Protein AF-A0A955TD24-F1 (afdb_monomer)

pLDDT: mean 85.76, std 15.07, range [34.88, 98.0]

Radius of gyration: 24.04 Å; Cα contacts (8 Å, |Δi|>4): 327; chains: 1; bounding box: 55×46×67 Å

Structure (mmCIF, N/CA/C/O backbone):
data_AF-A0A955TD24-F1
#
_entry.id   AF-A0A955TD24-F1
#
loop_
_atom_site.group_PDB
_atom_site.id
_atom_site.type_symbol
_atom_site.label_atom_id
_atom_site.label_alt_id
_atom_site.label_comp_id
_atom_site.label_asym_id
_atom_site.label_entity_id
_atom_site.label_seq_id
_atom_site.pdbx_PDB_ins_code
_atom_site.Cartn_x
_atom_site.Cartn_y
_atom_site.Cartn_z
_atom_site.occupancy
_atom_site.B_iso_or_equiv
_atom_site.auth_seq_id
_atom_site.auth_comp_id
_atom_site.auth_asym_id
_atom_site.auth_atom_id
_atom_site.pdbx_PDB_model_num
ATOM 1 N N . GLU A 1 1 ? 22.580 2.555 -23.477 1.00 92.81 1 GLU A N 1
ATOM 2 C CA . GLU A 1 1 ? 23.503 2.958 -24.553 1.00 92.81 1 GLU A CA 1
ATOM 3 C C . GLU A 1 1 ? 24.692 2.015 -24.548 1.00 92.81 1 GLU A C 1
ATOM 5 O O . GLU A 1 1 ? 25.100 1.588 -23.470 1.00 92.81 1 GLU A O 1
ATOM 10 N N . ASP A 1 2 ? 25.196 1.664 -25.726 1.00 95.00 2 ASP A N 1
ATOM 11 C CA . ASP A 1 2 ? 26.408 0.871 -25.921 1.00 95.00 2 ASP A CA 1
ATOM 12 C C . ASP A 1 2 ? 27.300 1.475 -27.019 1.00 95.00 2 ASP A C 1
ATOM 14 O O . ASP A 1 2 ? 26.841 2.286 -27.820 1.00 95.00 2 ASP A O 1
ATOM 18 N N . GLN A 1 3 ? 28.565 1.046 -27.058 1.00 94.88 3 GLN A N 1
ATOM 19 C CA . GLN A 1 3 ? 29.555 1.386 -28.096 1.00 94.88 3 GLN A CA 1
ATOM 20 C C . GLN A 1 3 ? 29.825 0.198 -29.039 1.00 94.88 3 GLN A C 1
ATOM 22 O O . GLN A 1 3 ? 30.943 -0.012 -29.509 1.00 94.88 3 GLN A O 1
ATOM 27 N N . GLY A 1 4 ? 28.829 -0.668 -29.231 1.00 90.94 4 GLY A N 1
ATOM 28 C CA . GLY A 1 4 ? 28.946 -1.862 -30.058 1.00 90.94 4 GLY A CA 1
ATOM 29 C C . GLY A 1 4 ? 28.918 -1.561 -31.558 1.00 90.94 4 GLY A C 1
ATOM 30 O O . GLY A 1 4 ? 28.963 -0.422 -32.014 1.00 90.94 4 GLY A O 1
ATOM 31 N N . ASN A 1 5 ? 28.770 -2.613 -32.362 1.00 92.94 5 ASN A N 1
ATOM 32 C CA . ASN A 1 5 ? 28.800 -2.505 -33.827 1.00 92.94 5 ASN A CA 1
ATOM 33 C C . ASN A 1 5 ? 27.605 -1.750 -34.439 1.00 92.94 5 ASN A C 1
ATOM 35 O O . ASN A 1 5 ? 27.612 -1.496 -35.643 1.00 92.94 5 ASN A O 1
ATOM 39 N N . GLY A 1 6 ? 26.593 -1.395 -33.645 1.00 92.94 6 GLY A N 1
ATOM 40 C CA . GLY A 1 6 ? 25.347 -0.809 -34.130 1.00 92.94 6 GLY A CA 1
ATOM 41 C C . GLY A 1 6 ? 24.467 -1.795 -34.909 1.00 92.94 6 GLY A C 1
ATOM 42 O O . GLY A 1 6 ? 24.811 -2.959 -35.116 1.00 92.94 6 GLY A O 1
ATOM 43 N N . ILE A 1 7 ? 23.304 -1.309 -35.330 1.00 93.81 7 ILE A N 1
ATOM 44 C CA . ILE A 1 7 ? 22.272 -2.026 -36.081 1.00 93.81 7 ILE A CA 1
ATOM 45 C C . ILE A 1 7 ? 22.111 -1.328 -37.431 1.00 93.81 7 ILE A C 1
ATOM 47 O O . ILE A 1 7 ? 22.092 -0.098 -37.516 1.00 93.81 7 ILE A O 1
ATOM 51 N N . GLU A 1 8 ? 21.997 -2.102 -38.507 1.00 94.94 8 GLU A N 1
ATOM 52 C CA . GLU A 1 8 ? 21.789 -1.539 -39.839 1.00 94.94 8 GLU A CA 1
ATOM 53 C C . GLU A 1 8 ? 20.387 -0.934 -39.973 1.00 94.94 8 GLU A C 1
ATOM 55 O O . GLU A 1 8 ? 19.398 -1.515 -39.524 1.00 94.94 8 GLU A O 1
ATOM 60 N N . ALA A 1 9 ? 20.272 0.190 -40.686 1.00 92.62 9 ALA A N 1
ATOM 61 C CA . ALA A 1 9 ? 19.005 0.911 -40.839 1.00 92.62 9 ALA A CA 1
ATOM 62 C C . ALA A 1 9 ? 17.860 0.041 -41.392 1.00 92.62 9 ALA A C 1
ATOM 64 O O . ALA A 1 9 ? 16.714 0.192 -40.981 1.00 92.62 9 ALA A O 1
ATOM 65 N N . ARG A 1 10 ? 18.174 -0.917 -42.275 1.00 92.88 10 ARG A N 1
ATOM 66 C CA . ARG A 1 10 ? 17.196 -1.861 -42.844 1.00 92.88 10 ARG A CA 1
ATOM 67 C C . ARG A 1 10 ? 16.612 -2.848 -41.827 1.00 92.88 10 ARG A C 1
ATOM 69 O O . ARG A 1 10 ? 15.575 -3.437 -42.093 1.00 92.88 10 ARG A O 1
ATOM 76 N N . GLN A 1 11 ? 17.297 -3.067 -40.706 1.00 92.38 11 GLN A N 1
ATOM 77 C CA . GLN A 1 11 ? 16.901 -4.031 -39.678 1.00 92.38 11 GLN A CA 1
ATOM 78 C C . GLN A 1 11 ? 16.028 -3.385 -38.603 1.00 92.38 11 GLN A C 1
ATOM 80 O O . GLN A 1 11 ? 15.195 -4.075 -38.025 1.00 92.38 11 GLN A O 1
ATOM 85 N N . LEU A 1 12 ? 16.201 -2.077 -38.361 1.00 91.69 12 LEU A N 1
ATOM 86 C CA . LEU A 1 12 ? 15.506 -1.317 -37.316 1.00 91.69 12 LEU A CA 1
ATOM 87 C C . LEU A 1 12 ? 13.979 -1.502 -37.294 1.00 91.69 12 LEU A C 1
ATOM 89 O O . LEU A 1 12 ? 13.456 -1.644 -36.192 1.00 91.69 12 LEU A O 1
ATOM 93 N N . PRO A 1 13 ? 13.257 -1.558 -38.434 1.00 92.12 13 PRO A N 1
ATOM 94 C CA . PRO A 1 13 ? 11.805 -1.741 -38.407 1.00 92.12 13 PRO A CA 1
ATOM 95 C C . PRO A 1 13 ? 11.350 -3.065 -37.782 1.00 92.12 13 PRO A C 1
ATOM 97 O O . PRO A 1 13 ? 10.257 -3.118 -37.235 1.00 92.12 13 PRO A O 1
ATOM 100 N N . ASN A 1 14 ? 12.192 -4.102 -37.825 1.00 92.44 14 ASN A N 1
ATOM 101 C CA . ASN A 1 14 ? 11.802 -5.472 -37.482 1.00 92.44 14 ASN A CA 1
ATOM 102 C C . ASN A 1 14 ? 12.395 -5.949 -36.146 1.00 92.44 14 ASN A C 1
ATOM 104 O O . ASN A 1 14 ? 12.100 -7.051 -35.697 1.00 92.44 14 ASN A O 1
ATOM 108 N N . ILE A 1 15 ? 13.267 -5.169 -35.491 1.00 93.94 15 ILE A N 1
ATOM 109 C CA . ILE A 1 15 ? 14.000 -5.647 -34.299 1.00 93.94 15 ILE A CA 1
ATOM 110 C C . ILE A 1 15 ? 13.100 -5.960 -33.097 1.00 93.94 15 ILE A C 1
ATOM 112 O O . ILE A 1 15 ? 13.544 -6.631 -32.167 1.00 93.94 15 ILE A O 1
ATOM 116 N N . PHE A 1 16 ? 11.871 -5.447 -33.099 1.00 92.38 16 PHE A N 1
ATOM 117 C CA . PHE A 1 16 ? 10.870 -5.701 -32.067 1.00 92.38 16 PHE A CA 1
ATOM 118 C C . PHE A 1 16 ? 9.889 -6.817 -32.449 1.00 92.38 16 PHE A C 1
ATOM 120 O O . PHE A 1 16 ? 9.054 -7.185 -31.623 1.00 92.38 16 PHE A O 1
ATOM 127 N N . ASP A 1 17 ? 9.997 -7.378 -33.656 1.00 91.38 17 ASP A N 1
ATOM 128 C CA . ASP A 1 17 ? 9.132 -8.465 -34.093 1.00 91.38 17 ASP A CA 1
ATOM 129 C C . ASP A 1 17 ? 9.494 -9.763 -33.355 1.00 91.38 17 ASP A C 1
ATOM 131 O O . ASP A 1 17 ? 10.677 -10.109 -33.235 1.00 91.38 17 ASP A O 1
ATOM 135 N N . PRO A 1 18 ? 8.501 -10.525 -32.865 1.00 88.50 18 PRO A N 1
ATOM 136 C CA . PRO A 1 18 ? 8.752 -11.824 -32.261 1.00 88.50 18 PRO A CA 1
ATOM 137 C C . PRO A 1 18 ? 9.540 -12.740 -33.201 1.00 88.50 18 PRO A C 1
ATOM 139 O O . PRO A 1 18 ? 9.224 -12.853 -34.385 1.00 88.50 18 PRO A O 1
ATOM 142 N N . TYR A 1 19 ? 10.538 -13.432 -32.650 1.00 89.75 19 TYR A N 1
ATOM 143 C CA . TYR A 1 19 ? 11.417 -14.374 -33.359 1.00 89.75 19 TYR A CA 1
ATOM 144 C C . TYR A 1 19 ? 12.385 -13.743 -34.370 1.00 89.75 19 TYR A C 1
ATOM 146 O O . TYR A 1 19 ? 13.192 -14.462 -34.965 1.00 89.75 19 TYR A O 1
ATOM 154 N N . TYR A 1 20 ? 12.384 -12.418 -34.538 1.00 89.31 20 TYR A N 1
ATOM 155 C CA . TYR A 1 20 ? 13.377 -11.752 -35.370 1.00 89.31 20 TYR A CA 1
ATOM 156 C C . TYR A 1 20 ? 14.758 -11.793 -34.702 1.00 89.31 20 TYR A C 1
ATOM 158 O O . TYR A 1 20 ? 14.950 -11.374 -33.559 1.00 89.31 20 TYR A O 1
ATOM 166 N N . THR A 1 21 ? 15.758 -12.309 -35.419 1.00 88.81 21 THR A N 1
ATOM 167 C CA . THR A 1 21 ? 17.139 -12.383 -34.932 1.00 88.81 21 THR A CA 1
ATOM 168 C C . THR A 1 21 ? 18.142 -12.343 -36.078 1.00 88.81 21 THR A C 1
ATOM 170 O O . THR A 1 21 ? 17.924 -12.900 -37.150 1.00 88.81 21 THR A O 1
ATOM 173 N N . THR A 1 22 ? 19.286 -11.711 -35.828 1.00 87.81 22 THR A N 1
ATOM 174 C CA . THR A 1 22 ? 20.471 -11.725 -36.701 1.00 87.81 22 THR A CA 1
ATOM 175 C C . THR A 1 22 ? 21.577 -12.628 -36.148 1.00 87.81 22 THR A C 1
ATOM 177 O O . THR A 1 22 ? 22.622 -12.793 -36.776 1.00 87.81 22 THR A O 1
ATOM 180 N N . LYS A 1 23 ? 21.357 -13.217 -34.963 1.00 84.81 23 LYS A N 1
ATOM 181 C CA . LYS A 1 23 ? 22.306 -14.084 -34.258 1.00 84.81 23 LYS A CA 1
ATOM 182 C C . LYS A 1 23 ? 21.879 -15.553 -34.381 1.00 84.81 23 LYS A C 1
ATOM 184 O O . LYS A 1 23 ? 20.761 -15.881 -33.968 1.00 84.81 23 LYS A O 1
ATOM 189 N N . PRO A 1 24 ? 22.753 -16.444 -34.882 1.00 84.12 24 PRO A N 1
ATOM 190 C CA . PRO A 1 24 ? 22.487 -17.879 -34.921 1.00 84.12 24 PRO A CA 1
ATOM 191 C C . PRO A 1 24 ? 22.229 -18.437 -33.514 1.00 84.12 24 PRO A C 1
ATOM 193 O O . PRO A 1 24 ? 22.987 -18.154 -32.590 1.00 84.12 24 PRO A O 1
ATOM 196 N N . GLY A 1 25 ? 21.163 -19.225 -33.348 1.00 83.25 25 GLY A N 1
ATOM 197 C CA . GLY A 1 25 ? 20.829 -19.887 -32.078 1.00 83.25 25 GLY A CA 1
ATOM 198 C C . GLY A 1 25 ? 20.140 -19.011 -31.022 1.00 83.25 25 GLY A C 1
ATOM 199 O O . GLY A 1 25 ? 19.819 -19.509 -29.947 1.00 83.25 25 GLY A O 1
ATOM 200 N N . ALA A 1 26 ? 19.881 -17.730 -31.303 1.00 85.25 26 ALA A N 1
ATOM 201 C CA . ALA A 1 26 ? 19.090 -16.874 -30.421 1.00 85.25 26 ALA A CA 1
ATOM 202 C C . ALA A 1 26 ? 17.588 -16.994 -30.731 1.00 85.25 26 ALA A C 1
ATOM 204 O O . ALA A 1 26 ? 17.199 -17.087 -31.890 1.00 85.25 26 ALA A O 1
ATOM 205 N N . SER A 1 27 ? 16.738 -16.936 -29.701 1.00 85.00 27 SER A N 1
ATOM 206 C CA . SER A 1 27 ? 15.280 -17.077 -29.851 1.00 85.00 27 SER A CA 1
ATOM 207 C C . SER A 1 27 ? 14.589 -15.883 -30.517 1.00 85.00 27 SER A C 1
ATOM 209 O O . SER A 1 27 ? 13.448 -16.012 -30.943 1.00 85.00 27 SER A O 1
ATOM 211 N N . GLY A 1 28 ? 15.237 -14.713 -30.566 1.00 86.19 28 GLY A N 1
ATOM 212 C CA . GLY A 1 28 ? 14.642 -13.486 -31.113 1.00 86.19 28 GLY A CA 1
ATOM 213 C C . GLY A 1 28 ? 13.480 -12.916 -30.287 1.00 86.19 28 GLY A C 1
ATOM 214 O O . GLY A 1 28 ? 12.732 -12.083 -30.777 1.00 86.19 28 GLY A O 1
ATOM 215 N N . LEU A 1 29 ? 13.293 -13.359 -29.038 1.00 90.62 29 LEU A N 1
ATOM 216 C CA . LEU A 1 29 ? 12.152 -12.935 -28.211 1.00 90.62 29 LEU A CA 1
ATOM 217 C C . LEU A 1 29 ? 12.453 -11.756 -27.278 1.00 90.62 29 LEU A C 1
ATOM 219 O O . LEU A 1 29 ? 11.530 -11.084 -26.842 1.00 90.62 29 LEU A O 1
ATOM 223 N N . GLY A 1 30 ? 13.722 -11.476 -26.969 1.00 88.75 30 GLY A N 1
ATOM 224 C CA . GLY A 1 30 ? 14.078 -10.506 -25.923 1.00 88.75 30 GLY A CA 1
ATOM 225 C C . GLY A 1 30 ? 13.524 -9.095 -26.157 1.00 88.75 30 GLY A C 1
ATOM 226 O O . GLY A 1 30 ? 12.876 -8.533 -25.275 1.00 88.75 30 GLY A O 1
ATOM 227 N N . LEU A 1 31 ? 13.733 -8.536 -27.353 1.00 92.06 31 LEU A N 1
ATOM 228 C CA . LEU A 1 31 ? 13.241 -7.196 -27.695 1.00 92.06 31 LEU A CA 1
ATOM 229 C C . LEU A 1 31 ? 11.719 -7.160 -27.872 1.00 92.06 31 LEU A C 1
ATOM 231 O O . LEU A 1 31 ? 11.094 -6.191 -27.452 1.00 92.06 31 LEU A O 1
ATOM 235 N N . ALA A 1 32 ? 11.118 -8.224 -28.407 1.00 86.50 32 ALA A N 1
ATOM 236 C CA . ALA A 1 32 ? 9.665 -8.350 -28.508 1.00 86.50 32 ALA A CA 1
ATOM 237 C C . ALA A 1 32 ? 8.992 -8.374 -27.122 1.00 86.50 32 ALA A C 1
ATOM 239 O O . ALA A 1 32 ? 7.983 -7.699 -26.901 1.00 86.50 32 ALA A O 1
ATOM 240 N N . THR A 1 33 ? 9.582 -9.087 -26.157 1.00 89.31 33 THR A N 1
ATOM 241 C CA . THR A 1 33 ? 9.127 -9.104 -24.761 1.00 89.31 33 THR A CA 1
ATOM 242 C C . THR A 1 33 ? 9.282 -7.730 -24.116 1.00 89.31 33 THR A C 1
ATOM 244 O O . THR A 1 33 ? 8.333 -7.237 -23.513 1.00 89.31 33 THR A O 1
ATOM 247 N N . ALA A 1 34 ? 10.436 -7.074 -24.283 1.00 91.31 34 ALA A N 1
ATOM 248 C CA . ALA A 1 34 ? 10.659 -5.727 -23.756 1.00 91.31 34 ALA A CA 1
ATOM 249 C C . ALA A 1 34 ? 9.647 -4.717 -24.323 1.00 91.31 34 ALA A C 1
ATOM 251 O O . ALA A 1 34 ? 9.031 -3.972 -23.564 1.00 91.31 34 ALA A O 1
ATOM 252 N N . HIS A 1 35 ? 9.41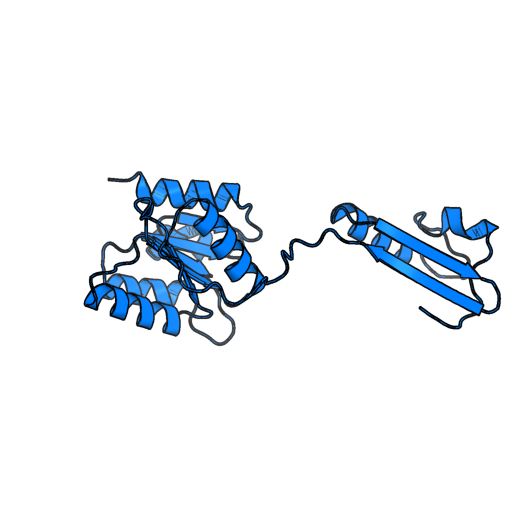9 -4.739 -25.640 1.00 89.88 35 HIS A N 1
ATOM 253 C CA . HIS A 1 35 ? 8.413 -3.906 -26.296 1.00 89.88 35 HIS A CA 1
ATOM 254 C C . HIS A 1 35 ? 7.008 -4.178 -25.739 1.00 89.88 35 HIS A C 1
ATOM 256 O O . HIS A 1 35 ? 6.294 -3.240 -25.397 1.00 89.88 35 HIS A O 1
ATOM 262 N N . SER A 1 36 ? 6.634 -5.451 -25.573 1.00 84.62 36 SER A N 1
ATOM 263 C CA . SER A 1 36 ? 5.323 -5.842 -25.037 1.00 84.62 36 SER A CA 1
ATOM 264 C C . SER A 1 36 ? 5.105 -5.355 -23.603 1.00 84.62 36 SER A C 1
ATOM 266 O O . SER A 1 36 ? 4.056 -4.787 -23.315 1.00 84.62 36 SER A O 1
ATOM 268 N N . ILE A 1 37 ? 6.100 -5.514 -22.723 1.00 91.50 37 ILE A N 1
ATOM 269 C CA . ILE A 1 37 ? 6.044 -5.028 -21.335 1.00 91.50 37 ILE A CA 1
ATOM 270 C C . ILE A 1 37 ? 5.865 -3.507 -21.317 1.00 91.50 37 ILE A C 1
ATOM 272 O O . ILE A 1 37 ? 4.986 -2.985 -20.637 1.00 91.50 37 ILE A O 1
ATOM 276 N N . ILE A 1 38 ? 6.663 -2.780 -22.100 1.00 92.19 38 ILE A N 1
ATOM 277 C CA . ILE A 1 38 ? 6.615 -1.313 -22.130 1.00 92.19 38 ILE A CA 1
ATOM 278 C C . ILE A 1 38 ? 5.252 -0.823 -22.638 1.00 92.19 38 ILE A C 1
ATOM 280 O O . ILE A 1 38 ? 4.673 0.080 -22.039 1.00 92.19 38 ILE A O 1
ATOM 284 N N . GLN A 1 39 ? 4.694 -1.459 -23.671 1.00 84.25 39 GLN A N 1
ATOM 285 C CA . GLN A 1 39 ? 3.349 -1.153 -24.175 1.00 84.25 39 GLN A CA 1
ATOM 286 C C . GLN A 1 39 ? 2.249 -1.457 -23.145 1.00 84.25 39 GLN A C 1
ATOM 288 O O . GLN A 1 39 ? 1.323 -0.663 -22.989 1.00 84.25 39 GLN A O 1
ATOM 293 N N . GLN A 1 40 ? 2.359 -2.562 -22.397 1.00 85.75 40 GLN A N 1
ATOM 294 C CA . GLN A 1 40 ? 1.432 -2.895 -21.302 1.00 85.75 40 GLN A CA 1
ATOM 295 C C . GLN A 1 40 ? 1.439 -1.843 -20.184 1.00 85.75 40 GLN A C 1
ATOM 297 O O . GLN A 1 40 ? 0.419 -1.638 -19.533 1.00 85.75 40 GLN A O 1
ATOM 302 N N . HIS A 1 41 ? 2.556 -1.137 -20.004 1.00 85.38 41 HIS A N 1
ATOM 303 C CA . HIS A 1 41 ? 2.685 0.001 -19.092 1.00 85.38 41 HIS A CA 1
ATOM 304 C C . HIS A 1 41 ? 2.335 1.357 -19.733 1.00 85.38 41 HIS A C 1
ATOM 306 O O . HIS A 1 41 ? 2.671 2.398 -19.171 1.00 85.38 41 HIS A O 1
ATOM 312 N N . HIS A 1 42 ? 1.679 1.373 -20.901 1.00 85.44 42 HIS A N 1
ATOM 313 C CA . HIS A 1 42 ? 1.384 2.589 -21.676 1.00 85.44 42 HIS A CA 1
ATOM 314 C C . HIS A 1 42 ? 2.630 3.434 -21.994 1.00 85.44 42 HIS A C 1
ATOM 316 O O . HIS A 1 42 ? 2.550 4.648 -22.188 1.00 85.44 42 HIS A O 1
ATOM 322 N N . GLY A 1 43 ? 3.793 2.789 -22.012 1.00 88.69 43 GLY A N 1
ATOM 323 C CA . GLY A 1 43 ? 5.066 3.386 -22.353 1.00 88.69 43 GLY A CA 1
ATOM 324 C C . GLY A 1 43 ? 5.377 3.300 -23.841 1.00 88.69 43 GLY A C 1
ATOM 325 O O . GLY A 1 43 ? 4.649 2.721 -24.646 1.00 88.69 43 GLY A O 1
ATOM 326 N N . HIS A 1 44 ? 6.517 3.870 -24.201 1.00 93.44 44 HIS A N 1
ATOM 327 C CA . HIS A 1 44 ? 7.066 3.864 -25.542 1.00 93.44 44 HIS A CA 1
ATOM 328 C C . HIS A 1 44 ? 8.549 3.501 -25.489 1.00 93.44 44 HIS A C 1
ATOM 330 O O . HIS A 1 44 ? 9.282 3.990 -24.634 1.00 93.44 44 HIS A O 1
ATOM 336 N N . ILE A 1 45 ? 9.003 2.667 -26.419 1.00 93.31 45 ILE A N 1
ATOM 337 C CA . ILE A 1 45 ? 10.422 2.373 -26.617 1.00 93.31 45 ILE A CA 1
ATOM 338 C C . ILE A 1 45 ? 10.827 2.802 -28.021 1.00 93.31 45 ILE A C 1
ATOM 340 O O . ILE A 1 45 ? 10.166 2.457 -28.999 1.00 93.31 45 ILE A O 1
ATOM 344 N N . SER A 1 46 ? 11.924 3.544 -28.114 1.00 92.88 46 SER A N 1
ATOM 345 C CA . SER A 1 46 ? 12.548 3.935 -29.371 1.00 92.88 46 SER A CA 1
ATOM 346 C C . SER A 1 46 ? 14.004 3.487 -29.408 1.00 92.88 46 SER A C 1
ATOM 348 O O . SER A 1 46 ? 14.617 3.182 -28.383 1.00 92.88 46 SER A O 1
ATOM 350 N N . VAL A 1 47 ? 14.555 3.404 -30.615 1.00 95.56 47 VAL A N 1
ATOM 351 C CA . VAL A 1 47 ? 15.931 2.976 -30.854 1.00 95.56 47 VAL A CA 1
ATOM 352 C C . VAL A 1 47 ? 16.613 3.952 -31.804 1.00 95.56 47 VAL A C 1
ATOM 354 O O . VAL A 1 47 ? 16.071 4.309 -32.849 1.00 95.56 47 VAL A O 1
ATOM 357 N N . THR A 1 48 ? 17.831 4.341 -31.452 1.00 95.00 48 THR A N 1
ATOM 358 C CA . THR A 1 48 ? 18.753 5.073 -32.317 1.00 95.00 48 THR A CA 1
ATOM 359 C C . THR A 1 48 ? 20.025 4.252 -32.419 1.00 95.00 48 THR A C 1
ATOM 361 O O . THR A 1 48 ? 20.637 3.917 -31.407 1.00 95.00 48 THR A O 1
ATOM 364 N N . SER A 1 49 ? 20.432 3.901 -33.635 1.00 94.38 49 SER A N 1
ATOM 365 C CA . SER A 1 49 ? 21.629 3.095 -33.853 1.00 94.38 49 SER A CA 1
ATOM 366 C C . SER A 1 49 ? 22.374 3.546 -35.097 1.00 94.38 49 SER A C 1
ATOM 368 O O . SER A 1 49 ? 21.761 3.952 -36.088 1.00 94.38 49 SER A O 1
ATOM 370 N N . LYS A 1 50 ? 23.704 3.463 -35.051 1.00 94.56 50 LYS A N 1
ATOM 371 C CA . LYS A 1 50 ? 24.572 3.714 -36.200 1.00 94.56 50 LYS A CA 1
ATOM 372 C C . LYS A 1 50 ? 25.677 2.666 -36.245 1.00 94.56 50 LYS A C 1
ATOM 374 O O . LYS A 1 50 ? 26.368 2.434 -35.253 1.00 94.56 50 LYS A O 1
ATOM 379 N N . VAL A 1 51 ? 25.846 2.058 -37.420 1.00 95.31 51 VAL A N 1
ATOM 380 C CA . VAL A 1 51 ? 26.870 1.035 -37.663 1.00 95.31 51 VAL A CA 1
ATOM 381 C C . VAL A 1 51 ? 28.259 1.588 -37.331 1.00 95.31 51 VAL A C 1
ATOM 383 O O . VAL A 1 51 ? 28.619 2.678 -37.778 1.00 95.31 51 VAL A O 1
ATOM 386 N N . GLY A 1 52 ? 29.017 0.837 -36.531 1.00 93.38 52 GLY A N 1
ATOM 387 C CA . GLY A 1 52 ? 30.362 1.189 -36.067 1.00 93.38 52 GLY A CA 1
ATOM 388 C C . GLY A 1 52 ? 30.424 2.263 -34.976 1.00 93.38 52 GLY A C 1
ATOM 389 O O . GLY A 1 52 ? 31.522 2.695 -34.640 1.00 93.38 52 GLY A O 1
ATOM 390 N N . VAL A 1 53 ? 29.281 2.714 -34.445 1.00 94.44 53 VAL A N 1
ATOM 391 C CA . VAL A 1 53 ? 29.219 3.714 -33.363 1.00 94.44 53 VAL A CA 1
ATOM 392 C C . VAL A 1 53 ? 28.584 3.134 -32.103 1.00 94.44 53 VAL A C 1
ATOM 394 O O . VAL A 1 53 ? 29.126 3.325 -31.020 1.00 94.44 53 VAL A O 1
ATOM 397 N N . GLY A 1 54 ? 27.451 2.440 -32.237 1.00 94.56 54 GLY A N 1
ATOM 398 C CA . GLY A 1 54 ? 26.734 1.872 -31.097 1.00 94.56 54 GLY A CA 1
ATOM 399 C C . GLY A 1 54 ? 25.219 1.984 -31.217 1.00 94.56 54 GLY A C 1
ATOM 400 O O . GLY A 1 54 ? 24.686 2.401 -32.254 1.00 94.56 54 GLY A O 1
ATOM 401 N N . THR A 1 55 ? 24.522 1.584 -30.154 1.00 95.88 55 THR A N 1
ATOM 402 C CA . THR A 1 55 ? 23.054 1.611 -30.075 1.00 95.88 55 THR A CA 1
ATOM 403 C C . THR A 1 55 ? 22.557 2.221 -28.767 1.00 95.88 55 THR A C 1
ATOM 405 O O . THR A 1 55 ? 23.036 1.911 -27.675 1.00 95.88 55 THR A O 1
ATOM 408 N N . THR A 1 56 ? 21.511 3.035 -28.872 1.00 97.00 56 THR A N 1
ATOM 409 C CA . THR A 1 56 ? 20.769 3.583 -27.738 1.00 97.00 56 THR A CA 1
ATOM 410 C C . THR A 1 56 ? 19.302 3.211 -27.866 1.00 97.00 56 THR A C 1
ATOM 412 O O . THR A 1 56 ? 18.645 3.567 -28.840 1.00 97.00 56 THR A O 1
ATOM 415 N N . PHE A 1 57 ? 18.788 2.506 -26.860 1.00 95.94 57 PHE A N 1
ATOM 416 C CA . PHE A 1 57 ? 17.356 2.331 -26.651 1.00 95.94 57 PHE A CA 1
ATOM 417 C C . PHE A 1 57 ? 16.887 3.363 -25.631 1.00 95.94 57 PHE A C 1
ATOM 419 O O . PHE A 1 57 ? 17.490 3.485 -24.562 1.00 95.94 57 PHE A O 1
ATOM 426 N N . THR A 1 58 ? 15.816 4.076 -25.955 1.00 93.81 58 THR A N 1
ATOM 427 C CA . THR A 1 58 ? 15.197 5.066 -25.077 1.00 93.81 58 THR A CA 1
ATOM 428 C C . THR A 1 58 ? 13.817 4.570 -24.692 1.00 93.81 58 THR A C 1
ATOM 430 O O . THR A 1 58 ? 13.003 4.254 -25.557 1.00 93.81 58 THR A O 1
ATOM 433 N N . VAL A 1 59 ? 13.556 4.490 -23.391 1.00 93.44 59 VAL A N 1
ATOM 434 C CA . VAL A 1 59 ? 12.285 4.014 -22.846 1.00 93.44 59 VAL A CA 1
ATOM 435 C C . VAL A 1 59 ? 11.595 5.168 -22.135 1.00 93.44 59 VAL A C 1
ATOM 437 O O . VAL A 1 59 ? 12.163 5.783 -21.237 1.00 93.44 59 VAL A O 1
ATOM 440 N N . TYR A 1 60 ? 10.362 5.444 -22.538 1.00 88.31 60 TYR A N 1
ATOM 441 C CA . TYR A 1 60 ? 9.462 6.403 -21.919 1.00 88.31 60 TYR A CA 1
ATOM 442 C C . TYR A 1 60 ? 8.343 5.630 -21.236 1.00 88.31 60 TYR A C 1
ATOM 444 O O . TYR A 1 60 ? 7.675 4.824 -21.874 1.00 88.31 60 TYR A O 1
ATOM 452 N N . ILE A 1 61 ? 8.119 5.872 -19.951 1.00 90.44 61 ILE A N 1
ATOM 453 C CA . ILE A 1 61 ? 6.994 5.298 -19.208 1.00 90.44 61 ILE A CA 1
ATOM 454 C C . ILE A 1 61 ? 6.243 6.464 -18.565 1.00 90.44 61 ILE A C 1
ATOM 456 O O . ILE A 1 61 ? 6.901 7.367 -18.035 1.00 90.44 61 ILE A O 1
ATOM 460 N N . PRO A 1 62 ? 4.898 6.490 -18.616 1.00 81.81 62 PRO A N 1
ATOM 461 C CA . PRO A 1 62 ? 4.111 7.481 -17.901 1.00 81.81 62 PRO A CA 1
ATOM 462 C C . PRO A 1 62 ? 4.488 7.488 -16.421 1.00 81.81 62 PRO A C 1
ATOM 464 O 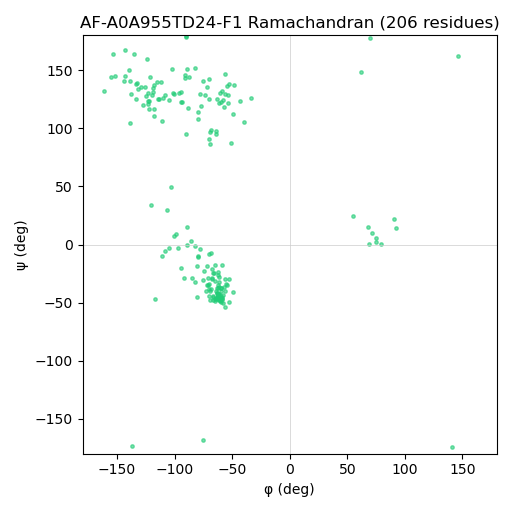O . PRO A 1 62 ? 4.407 6.475 -15.730 1.00 81.81 62 PRO A O 1
ATOM 467 N N . SER A 1 63 ? 4.930 8.646 -15.950 1.00 79.06 63 SER A N 1
ATOM 468 C CA . SER A 1 63 ? 5.306 8.864 -14.562 1.00 79.06 63 SER A CA 1
ATOM 469 C C . SER A 1 63 ? 4.113 9.443 -13.809 1.00 79.06 63 SER A C 1
ATOM 471 O O . SER A 1 63 ? 3.515 10.415 -14.265 1.00 79.06 63 SER A O 1
ATOM 473 N N . THR A 1 64 ? 3.773 8.879 -12.649 1.00 68.62 64 THR A N 1
ATOM 474 C CA . THR A 1 64 ? 2.812 9.484 -11.709 1.00 68.62 64 THR A CA 1
ATOM 475 C C . THR A 1 64 ? 3.474 10.482 -10.758 1.00 68.62 64 THR A C 1
ATOM 477 O O . THR A 1 64 ? 2.804 11.037 -9.888 1.00 68.62 64 THR A O 1
ATOM 480 N N . TYR A 1 65 ? 4.780 10.740 -10.910 1.00 48.91 65 TYR A N 1
ATOM 481 C CA . TYR A 1 65 ? 5.477 11.750 -10.127 1.00 48.91 65 TYR A CA 1
ATOM 482 C C . TYR A 1 65 ? 5.007 13.147 -10.533 1.00 48.91 65 TYR A C 1
ATOM 484 O O . TYR A 1 65 ? 5.524 13.760 -11.466 1.00 48.91 65 TYR A O 1
ATOM 492 N N . VAL A 1 66 ? 4.057 13.670 -9.764 1.00 48.16 66 VAL A N 1
ATOM 493 C CA . VAL A 1 66 ? 4.007 15.099 -9.472 1.00 48.16 66 VAL A CA 1
ATOM 494 C C . VAL A 1 66 ? 5.308 15.409 -8.731 1.00 48.16 66 VAL A C 1
ATOM 496 O O . VAL A 1 66 ? 5.625 14.768 -7.724 1.00 48.16 66 VAL A O 1
ATOM 499 N N . THR A 1 67 ? 6.113 16.322 -9.265 1.00 40.97 67 THR A N 1
ATOM 500 C CA . THR A 1 67 ? 7.277 16.864 -8.560 1.00 40.97 67 THR A CA 1
ATOM 501 C C . THR A 1 67 ? 6.864 17.273 -7.146 1.00 40.97 67 THR A C 1
ATOM 503 O O . THR A 1 67 ? 5.799 17.874 -6.994 1.00 40.97 67 THR A O 1
ATOM 506 N N . PRO A 1 68 ? 7.662 16.982 -6.104 1.00 47.41 68 PRO A N 1
ATOM 507 C CA . PRO A 1 68 ? 7.429 17.576 -4.801 1.00 47.41 68 PRO A CA 1
ATOM 508 C C . PRO A 1 68 ? 7.777 19.062 -4.924 1.00 47.41 68 PRO A C 1
ATOM 510 O O . PRO A 1 68 ? 8.914 19.472 -4.701 1.00 47.41 68 PRO A O 1
ATOM 513 N N . GLU A 1 69 ? 6.815 19.872 -5.356 1.00 42.31 69 GLU A N 1
ATOM 514 C CA . GLU A 1 69 ? 6.880 21.312 -5.172 1.00 42.31 69 GLU A CA 1
ATOM 515 C C . GLU A 1 69 ? 6.690 21.590 -3.690 1.00 42.31 69 GLU A C 1
ATOM 517 O O . GLU A 1 69 ? 5.576 21.767 -3.215 1.00 42.31 69 GLU A O 1
ATOM 522 N N . ASN A 1 70 ? 7.837 21.635 -3.015 1.00 37.62 70 ASN A N 1
ATOM 523 C CA . ASN A 1 70 ? 8.068 22.195 -1.698 1.00 37.62 70 ASN A CA 1
ATOM 524 C C . ASN A 1 70 ? 7.304 21.550 -0.542 1.00 37.62 70 ASN A C 1
ATOM 526 O O . ASN A 1 70 ? 6.180 21.073 -0.638 1.00 37.62 70 ASN A O 1
ATOM 530 N N . GLU A 1 71 ? 7.965 21.576 0.607 1.00 44.69 71 GLU A N 1
ATOM 531 C CA . GLU A 1 71 ? 7.329 21.518 1.910 1.00 44.69 71 GLU A CA 1
ATOM 532 C C . GLU A 1 71 ? 6.057 22.367 1.857 1.00 44.69 71 GLU A C 1
ATOM 534 O O . GLU A 1 71 ? 6.121 23.599 1.800 1.00 44.69 71 GLU A O 1
ATOM 539 N N . ALA A 1 72 ? 4.897 21.709 1.811 1.00 34.88 72 ALA A N 1
ATOM 540 C CA . ALA A 1 72 ? 3.639 22.392 1.985 1.00 34.88 72 ALA A CA 1
ATOM 541 C C . ALA A 1 72 ? 3.670 22.930 3.411 1.00 34.88 72 ALA A C 1
ATOM 543 O O . ALA A 1 72 ? 3.382 22.237 4.389 1.00 34.88 72 ALA A O 1
ATOM 544 N N . GLN A 1 73 ? 4.080 24.193 3.506 1.00 37.59 73 GLN A N 1
ATOM 545 C CA . GLN A 1 73 ? 3.661 25.106 4.540 1.00 37.59 73 GLN A CA 1
ATOM 546 C C . GLN A 1 73 ? 2.221 24.742 4.875 1.00 37.59 73 GLN A C 1
ATOM 548 O O . GLN A 1 73 ? 1.384 24.634 3.979 1.00 37.59 73 GLN A O 1
ATOM 553 N N . HIS A 1 74 ? 1.975 24.492 6.157 1.00 41.09 74 HIS A N 1
ATOM 554 C CA . HIS A 1 74 ? 0.649 24.369 6.735 1.00 41.09 74 HIS A CA 1
ATOM 555 C C . HIS A 1 74 ? -0.171 25.597 6.311 1.00 41.09 74 HIS A C 1
ATOM 557 O O . HIS A 1 74 ? -0.193 26.622 6.990 1.00 41.09 74 HIS A O 1
ATOM 563 N N . ILE A 1 75 ? -0.820 25.522 5.154 1.00 35.53 75 ILE A N 1
ATOM 564 C CA . ILE A 1 75 ? -1.926 26.394 4.818 1.00 35.53 75 ILE A CA 1
ATOM 565 C C . ILE A 1 75 ? -3.084 25.749 5.569 1.00 35.53 75 ILE A C 1
ATOM 567 O O . ILE A 1 75 ? -3.423 24.604 5.257 1.00 35.53 75 ILE A O 1
ATOM 571 N N . PRO A 1 76 ? -3.670 26.406 6.583 1.00 37.25 76 PRO A N 1
ATOM 572 C CA . PRO A 1 76 ? -4.855 25.872 7.221 1.00 37.25 76 PRO A CA 1
ATOM 573 C C . PRO A 1 76 ? -5.957 25.865 6.163 1.00 37.25 76 PRO A C 1
ATOM 575 O O . PRO A 1 76 ? -6.573 26.890 5.864 1.00 37.25 76 PRO A O 1
ATOM 578 N N . ALA A 1 77 ? -6.162 24.707 5.538 1.00 38.88 77 ALA A N 1
ATOM 579 C CA . ALA A 1 77 ? -7.305 24.479 4.688 1.00 38.88 77 ALA A CA 1
ATOM 580 C C . ALA A 1 77 ? -8.538 24.683 5.566 1.00 38.88 77 ALA A C 1
ATOM 582 O O . ALA A 1 77 ? -8.692 24.047 6.609 1.00 38.88 77 ALA A O 1
ATOM 583 N N . ILE A 1 78 ? -9.398 25.611 5.148 1.00 40.97 78 ILE A N 1
ATOM 584 C CA . ILE A 1 78 ? -10.748 25.769 5.686 1.00 40.97 78 ILE A CA 1
ATOM 585 C C . ILE A 1 78 ? -11.334 24.355 5.813 1.00 40.97 78 ILE A C 1
ATOM 587 O O . ILE A 1 78 ? -11.330 23.633 4.810 1.00 40.97 78 ILE A O 1
ATOM 591 N N . PRO A 1 79 ? -11.778 23.914 7.004 1.00 42.53 79 PRO A N 1
ATOM 592 C CA . PRO A 1 79 ? -12.072 22.511 7.228 1.00 42.53 79 PRO A CA 1
ATOM 593 C C . PRO A 1 79 ? -13.296 22.124 6.403 1.00 42.53 79 PRO A C 1
ATOM 595 O O . PRO A 1 79 ? -14.443 22.315 6.812 1.00 42.53 79 PRO A O 1
ATOM 598 N N . ARG A 1 80 ? -13.064 21.516 5.236 1.00 48.00 80 ARG A N 1
ATOM 599 C CA . ARG A 1 80 ? -13.987 20.495 4.755 1.00 48.00 80 ARG A CA 1
ATOM 600 C C . ARG A 1 80 ? -14.008 19.458 5.865 1.00 48.00 80 ARG A C 1
ATOM 602 O O . ARG A 1 80 ? -12.958 18.938 6.229 1.00 48.00 80 ARG A O 1
ATOM 609 N N . LYS A 1 81 ? -15.178 19.237 6.465 1.00 59.53 81 LYS A N 1
ATOM 610 C CA . LYS A 1 81 ? -15.366 18.201 7.483 1.00 59.53 81 LYS A CA 1
ATOM 611 C C . LYS A 1 81 ? -14.771 16.911 6.909 1.00 59.53 81 LYS A C 1
ATOM 613 O O . LYS A 1 81 ? -15.264 16.442 5.883 1.00 59.53 81 LYS A O 1
ATOM 618 N N . SER A 1 82 ? -13.672 16.432 7.497 1.00 69.94 82 SER A N 1
ATOM 619 C CA . SER A 1 82 ? -13.014 15.203 7.050 1.00 69.94 82 SER A CA 1
ATOM 620 C C . SER A 1 82 ? -14.057 14.089 6.994 1.00 69.94 82 SER A C 1
ATOM 622 O O . SER A 1 82 ? -14.918 14.006 7.875 1.00 69.94 82 SER A O 1
ATOM 624 N N . ARG A 1 83 ? -14.013 13.259 5.945 1.00 83.25 83 ARG A N 1
ATOM 625 C CA . ARG A 1 83 ? -14.909 12.097 5.812 1.00 83.25 83 ARG A CA 1
ATOM 626 C C . ARG A 1 83 ? -14.575 10.986 6.810 1.00 83.25 83 ARG A C 1
ATOM 628 O O . ARG A 1 83 ? -15.333 10.026 6.895 1.00 83.25 83 ARG A O 1
ATOM 635 N N . GLY A 1 84 ? -13.458 11.116 7.523 1.00 89.81 84 GLY A N 1
ATOM 636 C CA . GLY A 1 84 ? -12.986 10.188 8.537 1.00 89.81 84 GLY A CA 1
ATOM 637 C C . GLY A 1 84 ? -11.464 10.111 8.553 1.00 89.81 84 GLY A C 1
ATOM 638 O O . GLY A 1 84 ? -10.797 10.503 7.590 1.00 89.81 84 GLY A O 1
ATOM 639 N N . ARG A 1 85 ? -10.914 9.592 9.652 1.00 94.06 85 ARG A N 1
ATOM 640 C CA . ARG A 1 85 ? -9.471 9.391 9.820 1.00 94.06 85 ARG A CA 1
ATOM 641 C C . ARG A 1 85 ? -9.093 7.932 9.577 1.00 94.06 85 ARG A C 1
ATOM 643 O O . ARG A 1 85 ? -9.710 7.044 10.164 1.00 94.06 85 ARG A O 1
ATOM 650 N N . VAL A 1 86 ? -8.094 7.680 8.738 1.00 96.56 86 VAL A N 1
ATOM 651 C CA . VAL A 1 86 ? -7.690 6.339 8.296 1.00 96.56 86 VAL A CA 1
ATOM 652 C C . VAL A 1 86 ? -6.217 6.094 8.616 1.00 96.56 86 VAL A C 1
ATOM 654 O O . VAL A 1 86 ? -5.363 6.913 8.287 1.00 96.56 86 VAL A O 1
ATOM 657 N N . LEU A 1 87 ? -5.915 4.959 9.246 1.00 97.81 87 LEU A N 1
ATOM 658 C CA . LEU A 1 87 ? -4.542 4.488 9.458 1.00 97.81 87 LEU A CA 1
ATOM 659 C C . LEU A 1 87 ? -4.214 3.405 8.433 1.00 97.81 87 LEU A C 1
ATOM 661 O O . LEU A 1 87 ? -4.975 2.453 8.294 1.00 97.81 87 LEU A O 1
ATOM 665 N N . VAL A 1 88 ? -3.082 3.516 7.748 1.00 97.75 88 VAL A N 1
ATOM 666 C CA . VAL A 1 88 ? -2.634 2.558 6.731 1.00 97.75 88 VAL A CA 1
ATOM 667 C C . VAL A 1 88 ? -1.301 1.956 7.157 1.00 97.75 88 VAL A C 1
ATOM 669 O O . VAL A 1 88 ? -0.368 2.692 7.460 1.00 97.75 88 VAL A O 1
ATOM 672 N N . MET A 1 89 ? -1.190 0.631 7.164 1.00 97.38 89 MET A N 1
ATOM 673 C CA . MET A 1 89 ? 0.030 -0.094 7.517 1.00 97.38 89 MET A CA 1
ATOM 674 C C . MET A 1 89 ? 0.471 -0.992 6.362 1.00 97.38 89 MET A C 1
ATOM 676 O O . MET A 1 89 ? -0.249 -1.926 6.011 1.00 97.38 89 MET A O 1
ATOM 680 N N . ASP A 1 90 ? 1.646 -0.711 5.804 1.00 94.62 90 ASP A N 1
ATOM 681 C CA . ASP A 1 90 ? 2.218 -1.428 4.658 1.00 94.62 90 ASP A CA 1
ATOM 682 C C . ASP A 1 90 ? 3.731 -1.152 4.581 1.00 94.62 90 ASP A C 1
ATOM 684 O O . ASP A 1 90 ? 4.150 0.007 4.685 1.00 94.62 90 ASP A O 1
ATOM 688 N N . ASP A 1 91 ? 4.571 -2.171 4.416 1.00 92.88 91 ASP A N 1
ATOM 689 C CA . ASP A 1 91 ? 6.024 -1.982 4.327 1.00 92.88 91 ASP A CA 1
ATOM 690 C C . ASP A 1 91 ? 6.450 -1.390 2.982 1.00 92.88 91 ASP A C 1
ATOM 692 O O . ASP A 1 91 ? 7.480 -0.708 2.897 1.00 92.88 91 ASP A O 1
ATOM 696 N N . GLU A 1 92 ? 5.633 -1.553 1.941 1.00 90.69 92 GLU A N 1
ATOM 697 C CA . GLU A 1 92 ? 5.932 -1.025 0.623 1.00 90.69 92 GLU A CA 1
ATOM 698 C C . GLU A 1 92 ? 5.610 0.477 0.550 1.00 90.69 92 GLU A C 1
ATOM 700 O O . GLU A 1 92 ? 4.460 0.923 0.500 1.00 90.69 92 GLU A O 1
ATOM 705 N N . HIS A 1 93 ? 6.657 1.305 0.515 1.00 87.88 93 HIS A N 1
ATOM 706 C CA . HIS A 1 93 ? 6.521 2.766 0.463 1.00 87.88 93 HIS A CA 1
ATOM 707 C C . HIS A 1 93 ? 5.694 3.255 -0.746 1.00 87.88 93 HIS A C 1
ATOM 709 O O . HIS A 1 93 ? 4.947 4.227 -0.640 1.00 87.88 93 HIS A O 1
ATOM 715 N N . SER A 1 94 ? 5.823 2.591 -1.896 1.00 86.06 94 SER A N 1
ATOM 716 C CA . SER A 1 94 ? 5.042 2.851 -3.117 1.00 86.06 94 SER A CA 1
ATOM 717 C C . SER A 1 94 ? 3.538 2.677 -2.882 1.00 86.06 94 SER A C 1
ATOM 719 O O . SER A 1 94 ? 2.762 3.556 -3.261 1.00 86.06 94 SER A O 1
ATOM 721 N N . ILE A 1 95 ? 3.128 1.587 -2.223 1.00 88.75 95 ILE A N 1
ATOM 722 C CA . ILE A 1 95 ? 1.726 1.314 -1.893 1.00 88.75 95 ILE A CA 1
ATOM 723 C C . ILE A 1 95 ? 1.219 2.333 -0.878 1.00 88.75 95 ILE A C 1
ATOM 725 O O . ILE A 1 95 ? 0.174 2.937 -1.117 1.00 88.75 95 ILE A O 1
ATOM 729 N N . ARG A 1 96 ? 1.965 2.594 0.206 1.00 92.44 96 ARG A N 1
ATOM 730 C CA . ARG A 1 96 ? 1.568 3.605 1.203 1.00 92.44 96 ARG A CA 1
ATOM 731 C C . ARG A 1 96 ? 1.279 4.951 0.565 1.00 92.44 96 ARG A C 1
ATOM 733 O O . ARG A 1 96 ? 0.208 5.505 0.790 1.00 92.44 96 ARG A O 1
ATOM 740 N N . ARG A 1 97 ? 2.195 5.431 -0.280 1.00 88.44 97 ARG A N 1
ATOM 741 C CA . ARG A 1 97 ? 2.041 6.711 -0.972 1.00 88.44 97 ARG A CA 1
ATOM 742 C C . ARG A 1 97 ? 0.830 6.716 -1.902 1.00 88.44 97 ARG A C 1
ATOM 744 O O . ARG A 1 97 ? 0.051 7.659 -1.870 1.00 88.44 97 ARG A O 1
ATOM 751 N N . MET A 1 98 ? 0.631 5.650 -2.680 1.00 88.62 98 MET A N 1
ATOM 752 C CA . MET A 1 98 ? -0.536 5.522 -3.559 1.00 88.62 98 MET A CA 1
ATOM 753 C C . MET A 1 98 ? -1.855 5.594 -2.774 1.00 88.62 98 MET A C 1
ATOM 755 O O . MET A 1 98 ? -2.778 6.301 -3.181 1.00 88.62 98 MET A O 1
ATOM 759 N N . VAL A 1 99 ? -1.957 4.858 -1.663 1.00 90.44 99 VAL A N 1
ATOM 760 C CA . VAL A 1 99 ? -3.160 4.821 -0.819 1.00 90.44 99 VAL A CA 1
ATOM 761 C C . VAL A 1 99 ? -3.392 6.175 -0.152 1.00 90.44 99 VAL A C 1
ATOM 763 O O . VAL A 1 99 ? -4.517 6.669 -0.159 1.00 90.44 99 VAL A O 1
ATOM 766 N N . GLU A 1 100 ? -2.342 6.789 0.388 1.00 91.00 100 GLU A N 1
ATOM 767 C CA . GLU A 1 100 ? -2.393 8.103 1.032 1.00 91.00 100 GLU A CA 1
ATOM 768 C C . GLU A 1 100 ? -2.860 9.195 0.064 1.00 91.00 100 GLU A C 1
ATOM 770 O O . GLU A 1 100 ? -3.820 9.907 0.370 1.00 91.00 100 GLU A O 1
ATOM 775 N N . ASP A 1 101 ? -2.275 9.257 -1.136 1.00 86.62 101 ASP A N 1
ATOM 776 C CA . ASP A 1 101 ? -2.659 10.210 -2.180 1.00 86.62 101 ASP A CA 1
ATOM 777 C C . ASP A 1 101 ? -4.130 10.016 -2.591 1.00 86.62 101 ASP A C 1
ATOM 779 O O . ASP A 1 101 ? -4.900 10.979 -2.663 1.00 86.62 101 ASP A O 1
ATOM 783 N N . ALA A 1 102 ? -4.553 8.768 -2.820 1.00 87.19 102 ALA A N 1
ATOM 784 C CA . ALA A 1 102 ? -5.915 8.456 -3.245 1.00 87.19 102 ALA A CA 1
ATOM 785 C C . ALA A 1 102 ? -6.962 8.804 -2.175 1.00 87.19 102 ALA A C 1
ATOM 787 O O . ALA A 1 102 ? -7.972 9.449 -2.464 1.00 87.19 102 ALA A O 1
ATOM 788 N N . LEU A 1 103 ? -6.737 8.393 -0.927 1.00 89.00 103 LEU A N 1
ATOM 789 C CA . LEU A 1 103 ? -7.690 8.617 0.159 1.00 89.00 103 LEU A CA 1
ATOM 790 C C . LEU A 1 103 ? -7.757 10.094 0.572 1.00 89.00 103 LEU A C 1
ATOM 792 O O . LEU A 1 103 ? -8.850 10.598 0.844 1.00 89.00 103 LEU A O 1
ATOM 796 N N . THR A 1 104 ? -6.636 10.814 0.527 1.00 88.62 104 THR A N 1
ATOM 797 C CA . THR A 1 104 ? -6.614 12.267 0.752 1.00 88.62 104 THR A CA 1
ATOM 798 C C . THR A 1 104 ? -7.434 12.998 -0.314 1.00 88.62 104 THR A C 1
ATOM 800 O O . THR A 1 104 ? -8.248 13.862 0.017 1.00 88.62 104 THR A O 1
ATOM 803 N N . GLN A 1 105 ? -7.323 12.603 -1.591 1.00 85.00 105 GLN A N 1
ATOM 804 C CA . GLN A 1 105 ? -8.161 13.148 -2.673 1.00 85.00 105 GLN A CA 1
ATOM 805 C C . GLN A 1 105 ? -9.656 12.869 -2.463 1.00 85.00 105 GLN A C 1
ATOM 807 O O . GLN A 1 105 ? -10.497 13.699 -2.818 1.00 85.00 105 GLN A O 1
ATOM 812 N N . PHE A 1 106 ? -10.004 11.740 -1.841 1.00 83.31 106 PHE A N 1
ATOM 813 C CA . PHE A 1 106 ? -11.384 11.430 -1.461 1.00 83.31 106 PHE A CA 1
ATOM 814 C C . PHE A 1 106 ? -11.871 12.158 -0.202 1.00 83.31 106 PHE A C 1
ATOM 816 O O . PHE A 1 106 ? -13.061 12.061 0.113 1.00 83.31 106 PHE A O 1
ATOM 823 N N . GLY A 1 107 ? -11.011 12.929 0.471 1.00 85.81 107 GLY A N 1
ATOM 824 C CA . GLY A 1 107 ? -11.353 13.766 1.622 1.00 85.81 107 GLY A CA 1
ATOM 825 C C . GLY A 1 107 ? -11.208 13.081 2.983 1.00 85.81 107 GLY A C 1
ATOM 826 O O . GLY A 1 107 ? -11.860 13.513 3.938 1.00 85.81 107 GLY A O 1
ATOM 827 N N . TYR A 1 108 ? -10.408 12.017 3.069 1.00 88.81 108 TYR A N 1
ATOM 828 C CA . TYR A 1 108 ? -10.025 11.382 4.332 1.00 88.81 108 TYR A CA 1
ATOM 829 C C . TYR A 1 108 ? -8.755 12.021 4.908 1.00 88.81 108 TYR A C 1
ATOM 831 O O . TYR A 1 108 ? -7.906 12.501 4.162 1.00 88.81 108 TYR A O 1
ATOM 839 N N . ASP A 1 109 ? -8.624 12.004 6.236 1.00 92.12 109 ASP A N 1
ATOM 840 C CA . ASP A 1 109 ? -7.358 12.290 6.925 1.00 92.12 109 ASP A CA 1
ATOM 841 C C . ASP A 1 109 ? -6.583 10.976 7.069 1.00 92.12 109 AS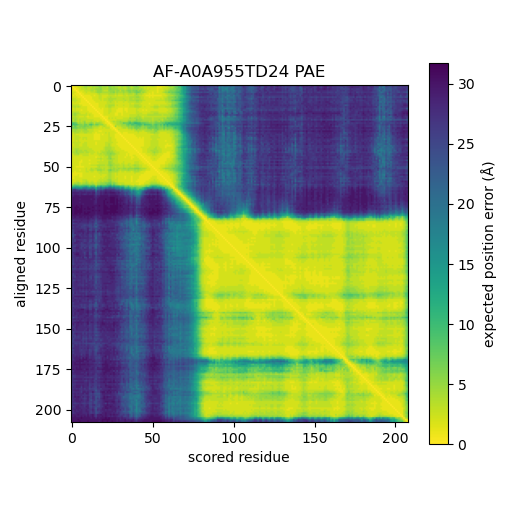P A C 1
ATOM 843 O O . ASP A 1 109 ? -7.087 10.041 7.692 1.00 92.12 109 ASP A O 1
ATOM 847 N N . VAL A 1 110 ? -5.406 10.865 6.458 1.00 93.62 110 VAL A N 1
ATOM 848 C CA . VAL A 1 110 ? -4.698 9.588 6.307 1.00 93.62 110 VAL A CA 1
ATOM 849 C C . VAL A 1 110 ? -3.350 9.653 7.006 1.00 93.62 110 VAL A C 1
ATOM 851 O O . VAL A 1 110 ? -2.599 10.607 6.849 1.00 93.62 110 VAL A O 1
ATOM 854 N N . VAL A 1 111 ? -3.025 8.605 7.759 1.00 96.06 111 VAL A N 1
ATOM 855 C CA . VAL A 1 111 ? -1.696 8.404 8.343 1.00 96.06 111 VAL A CA 1
ATOM 856 C C . VAL A 1 111 ? -1.186 7.041 7.898 1.00 96.06 111 VAL A C 1
ATOM 858 O O . VAL A 1 111 ? -1.887 6.047 8.080 1.00 96.06 111 VAL A O 1
ATOM 861 N N . SER A 1 112 ? 0.019 6.978 7.329 1.00 96.19 112 SER A N 1
ATOM 862 C CA . SER A 1 112 ? 0.615 5.734 6.831 1.00 96.19 112 SER A CA 1
ATOM 863 C C . SER A 1 112 ? 1.883 5.335 7.607 1.00 96.19 112 SER A C 1
ATOM 865 O O . SER A 1 112 ? 2.707 6.174 7.968 1.00 96.19 112 SER A O 1
ATOM 867 N N . VAL A 1 113 ? 2.058 4.040 7.892 1.00 96.75 113 VAL A N 1
ATOM 868 C CA . VAL A 1 113 ? 3.148 3.494 8.727 1.00 96.75 113 VAL A CA 1
ATOM 869 C C . VAL A 1 113 ? 3.705 2.189 8.147 1.00 96.75 113 VAL A C 1
ATOM 871 O O . VAL A 1 113 ? 2.960 1.461 7.495 1.00 96.75 113 VAL A O 1
ATOM 874 N N . PRO A 1 114 ? 4.993 1.866 8.357 1.00 94.56 114 PRO A N 1
ATOM 875 C CA . PRO A 1 114 ? 5.610 0.707 7.712 1.00 94.56 114 PRO A CA 1
ATOM 876 C C . PRO A 1 114 ? 5.317 -0.638 8.393 1.00 94.56 114 PRO A C 1
ATOM 878 O O . PRO A 1 114 ? 5.533 -1.679 7.785 1.00 94.56 114 PRO A O 1
ATOM 881 N N . ASP A 1 115 ? 4.877 -0.645 9.653 1.00 94.38 115 ASP A N 1
ATOM 882 C CA . ASP A 1 115 ? 4.790 -1.873 10.446 1.00 94.38 115 ASP A CA 1
ATOM 883 C C . ASP A 1 115 ? 3.720 -1.808 11.548 1.00 94.38 115 ASP A C 1
ATOM 885 O O . ASP A 1 115 ? 3.245 -0.735 11.938 1.00 94.38 115 ASP A O 1
ATOM 889 N N . GLY A 1 116 ? 3.360 -2.983 12.072 1.00 95.69 116 GLY A N 1
ATOM 890 C CA . GLY A 1 116 ? 2.306 -3.131 13.072 1.00 95.69 116 GLY A CA 1
ATOM 891 C C . GLY A 1 116 ? 2.610 -2.529 14.434 1.00 95.69 116 GLY A C 1
ATOM 892 O O . GLY A 1 116 ? 1.674 -2.080 15.092 1.00 95.69 116 GLY A O 1
ATOM 893 N N . GLN A 1 117 ? 3.874 -2.458 14.861 1.00 97.06 117 GLN A N 1
ATOM 894 C CA . GLN A 1 117 ? 4.202 -1.837 16.145 1.00 97.06 117 GLN A CA 1
ATOM 895 C C . GLN A 1 117 ? 3.959 -0.328 16.068 1.00 97.06 117 GLN A C 1
ATOM 897 O O . GLN A 1 117 ? 3.237 0.222 16.898 1.00 97.06 117 GLN A O 1
ATOM 902 N N . THR A 1 118 ? 4.455 0.314 15.008 1.00 96.38 118 THR A N 1
ATOM 903 C CA . THR A 1 118 ? 4.216 1.741 14.758 1.00 96.38 118 THR A CA 1
ATOM 904 C C . THR A 1 118 ? 2.718 2.044 14.609 1.00 96.38 118 THR A C 1
ATOM 906 O O . THR A 1 118 ? 2.237 3.067 15.103 1.00 96.38 118 THR A O 1
ATOM 909 N N . ALA A 1 119 ? 1.950 1.142 13.981 1.00 97.50 119 ALA A N 1
ATOM 910 C CA . ALA A 1 119 ? 0.495 1.263 13.872 1.00 97.50 119 ALA A CA 1
ATOM 911 C C . ALA A 1 119 ? -0.200 1.252 15.244 1.00 97.50 119 ALA A C 1
ATOM 913 O O . ALA A 1 119 ? -1.047 2.105 15.511 1.00 97.50 119 ALA A O 1
ATOM 914 N N . ILE A 1 120 ? 0.168 0.313 16.122 1.00 98.00 120 ILE A N 1
ATOM 915 C CA . ILE A 1 120 ? -0.391 0.196 17.477 1.00 98.00 120 ILE A CA 1
ATOM 916 C C . ILE A 1 120 ? -0.069 1.439 18.308 1.00 98.00 120 ILE A C 1
ATOM 918 O O . ILE A 1 120 ? -0.965 1.992 18.950 1.00 98.00 120 ILE A O 1
ATOM 922 N N . ASP A 1 121 ? 1.180 1.901 18.274 1.00 97.00 121 ASP A N 1
ATOM 923 C CA . ASP A 1 121 ? 1.633 3.044 19.068 1.00 97.00 121 ASP A CA 1
ATOM 924 C C . ASP A 1 121 ? 0.879 4.324 18.676 1.00 97.00 121 ASP A C 1
ATOM 926 O O . ASP A 1 121 ? 0.377 5.057 19.535 1.00 97.00 121 ASP A O 1
ATOM 930 N N . LEU A 1 122 ? 0.725 4.567 17.369 1.00 95.25 122 LEU A N 1
ATOM 931 C CA . LEU A 1 122 ? -0.028 5.713 16.860 1.00 95.25 122 LEU A CA 1
ATOM 932 C C . LEU A 1 122 ? -1.525 5.601 17.127 1.00 95.25 122 LEU A C 1
ATOM 934 O O . LEU A 1 122 ? -2.150 6.607 17.461 1.00 95.25 122 LEU A O 1
ATOM 938 N N . PHE A 1 123 ? -2.105 4.408 17.011 1.00 97.06 123 PHE A N 1
ATOM 939 C CA . PHE A 1 123 ? -3.515 4.189 17.319 1.00 97.06 123 PHE A CA 1
ATOM 940 C C . PHE A 1 123 ? -3.812 4.438 18.802 1.00 97.06 123 PHE A C 1
ATOM 942 O O . PHE A 1 123 ? -4.747 5.165 19.129 1.00 97.06 123 PHE A O 1
ATOM 949 N N . SER A 1 124 ? -2.975 3.907 19.698 1.00 96.19 124 SER A N 1
ATOM 950 C CA . SER A 1 124 ? -3.075 4.118 21.146 1.00 96.19 124 SER A CA 1
ATOM 951 C C . SER A 1 124 ? -2.975 5.601 21.511 1.00 96.19 124 SER A C 1
ATOM 953 O O . SER A 1 124 ? -3.825 6.133 22.229 1.00 96.19 124 SER A O 1
ATOM 955 N N . LYS A 1 125 ? -1.993 6.310 20.940 1.00 94.50 125 LYS A N 1
ATOM 956 C CA . LYS A 1 125 ? -1.845 7.756 21.132 1.00 94.50 125 LYS A CA 1
ATOM 957 C C . LYS A 1 125 ? -3.063 8.528 20.621 1.00 94.50 125 LYS A C 1
ATOM 959 O O . LYS A 1 125 ? -3.588 9.385 21.322 1.00 94.50 125 LYS A O 1
ATOM 964 N N . ALA A 1 126 ? -3.548 8.195 19.427 1.00 92.69 126 ALA A N 1
ATOM 965 C CA . ALA A 1 126 ? -4.720 8.830 18.836 1.00 92.69 126 ALA A CA 1
ATOM 966 C C . ALA A 1 126 ? -5.989 8.636 19.682 1.00 92.69 126 ALA A C 1
ATOM 968 O O . ALA A 1 126 ? -6.791 9.563 19.786 1.00 92.69 126 ALA A O 1
ATOM 969 N N . LEU A 1 127 ? -6.164 7.468 20.310 1.00 92.62 127 LEU A N 1
ATOM 970 C CA . LEU A 1 127 ? -7.246 7.230 21.268 1.00 92.62 127 LEU A CA 1
ATOM 971 C C . LEU A 1 127 ? -7.117 8.119 22.510 1.00 92.62 127 LEU A C 1
ATOM 973 O O . LEU A 1 127 ? -8.102 8.740 22.906 1.00 92.62 127 LEU A O 1
ATOM 977 N N . ALA A 1 128 ? -5.920 8.210 23.097 1.00 93.19 128 ALA A N 1
ATOM 978 C CA . ALA A 1 128 ? -5.666 9.047 24.271 1.00 93.19 128 ALA A CA 1
ATOM 979 C C . ALA A 1 128 ? -5.908 10.542 23.990 1.00 93.19 128 ALA A C 1
ATOM 981 O O . ALA A 1 128 ? -6.465 11.247 24.831 1.00 93.19 128 ALA A O 1
ATOM 982 N N . ASP A 1 129 ? -5.558 10.996 22.786 1.00 92.38 129 ASP A N 1
ATOM 983 C CA . ASP A 1 129 ? -5.725 12.382 22.337 1.00 92.38 129 ASP A CA 1
ATOM 984 C C . ASP A 1 129 ? -7.157 12.687 21.834 1.00 92.38 129 ASP A C 1
ATOM 986 O O . ASP A 1 129 ? -7.448 13.809 21.419 1.00 92.38 129 ASP A O 1
ATOM 990 N N . GLY A 1 130 ? -8.068 11.703 21.831 1.00 89.06 130 GLY A N 1
ATOM 991 C CA . GLY A 1 130 ? -9.444 11.850 21.331 1.00 89.06 130 GLY A CA 1
ATOM 992 C C . GLY A 1 130 ? -9.566 11.963 19.803 1.00 89.06 130 GLY A C 1
ATOM 993 O O . GLY A 1 130 ? -10.649 12.225 19.283 1.00 89.06 130 GLY A O 1
ATOM 994 N N . MET A 1 131 ? -8.477 11.727 19.070 1.00 88.31 131 MET A N 1
ATOM 995 C CA . MET A 1 131 ? -8.355 11.850 17.612 1.00 88.31 131 MET A CA 1
ATOM 996 C C . MET A 1 131 ? -8.383 10.475 16.931 1.00 88.31 131 MET A C 1
ATOM 998 O O . MET A 1 131 ? -7.504 10.146 16.130 1.00 88.31 131 MET A O 1
ATOM 1002 N N . LYS A 1 132 ? -9.373 9.646 17.281 1.00 91.25 132 LYS A N 1
ATOM 1003 C CA . LYS A 1 132 ? -9.437 8.232 16.882 1.00 91.25 132 LYS A CA 1
ATOM 1004 C C . LYS A 1 132 ? -9.377 8.017 15.365 1.00 91.25 132 LYS A C 1
ATOM 1006 O O . LYS A 1 132 ? -9.925 8.797 14.587 1.00 91.25 132 LYS A O 1
ATOM 1011 N N . PHE A 1 133 ? -8.768 6.906 14.961 1.00 95.25 133 PHE A N 1
ATOM 1012 C CA . PHE A 1 133 ? -8.898 6.390 13.601 1.00 95.25 133 PHE A CA 1
ATOM 1013 C C . PHE A 1 133 ? -10.250 5.686 13.457 1.00 95.25 133 PHE A C 1
ATOM 1015 O O . PHE A 1 133 ? -10.612 4.858 14.289 1.00 95.25 133 PHE A O 1
ATOM 1022 N N . GLU A 1 134 ? -11.008 6.023 12.417 1.00 94.81 134 GLU A N 1
ATOM 1023 C CA . GLU A 1 134 ? -12.307 5.402 12.143 1.00 94.81 134 GLU A CA 1
ATOM 1024 C C . GLU A 1 134 ? -12.170 4.071 11.411 1.00 94.81 134 GLU A C 1
ATOM 1026 O O . GLU A 1 134 ? -12.987 3.175 11.617 1.00 94.81 134 GLU A O 1
ATOM 1031 N N . VAL A 1 135 ? -11.141 3.941 10.570 1.00 96.69 135 VAL A N 1
ATOM 1032 C CA . VAL A 1 135 ? -10.807 2.705 9.860 1.00 96.69 135 VAL A CA 1
ATOM 1033 C C . VAL A 1 135 ? -9.294 2.510 9.863 1.00 96.69 135 VAL A C 1
ATOM 1035 O O . VAL A 1 135 ? -8.536 3.465 9.688 1.00 96.69 135 VAL A O 1
ATOM 1038 N N . VAL A 1 136 ? -8.847 1.269 10.030 1.00 97.81 136 VAL A N 1
ATOM 1039 C CA . VAL A 1 136 ? -7.455 0.865 9.814 1.00 97.81 136 VAL A CA 1
ATOM 1040 C C . VAL A 1 136 ? -7.361 -0.058 8.598 1.00 97.81 136 VAL A C 1
ATOM 1042 O O . VAL A 1 136 ? -8.224 -0.906 8.386 1.00 97.81 136 VAL A O 1
ATOM 1045 N N . ILE A 1 137 ? -6.328 0.103 7.781 1.00 97.69 137 ILE A N 1
ATOM 1046 C CA . ILE A 1 137 ? -6.029 -0.730 6.615 1.00 97.69 137 ILE A CA 1
ATOM 1047 C C . ILE A 1 137 ? -4.674 -1.376 6.877 1.00 97.69 137 ILE A C 1
ATOM 1049 O O . ILE A 1 137 ? -3.683 -0.665 7.022 1.00 97.69 137 ILE A O 1
ATOM 1053 N N . LEU A 1 138 ? -4.628 -2.701 6.982 1.00 97.19 138 LEU A N 1
ATOM 1054 C CA . LEU A 1 138 ? -3.444 -3.427 7.439 1.00 97.19 138 LEU A CA 1
ATOM 1055 C C . LEU A 1 138 ? -3.004 -4.450 6.394 1.00 97.19 138 LEU A C 1
ATOM 1057 O O . LEU A 1 138 ? -3.784 -5.336 6.044 1.00 97.19 138 LEU A O 1
ATOM 1061 N N . ASP A 1 139 ? -1.757 -4.378 5.932 1.00 94.62 139 ASP A N 1
ATOM 1062 C CA . ASP A 1 139 ? -1.131 -5.513 5.255 1.00 94.62 139 ASP A CA 1
ATOM 1063 C C . ASP A 1 139 ? -1.059 -6.713 6.200 1.00 94.62 139 ASP A C 1
ATOM 1065 O O . ASP A 1 139 ? -0.638 -6.623 7.357 1.00 94.62 139 ASP A O 1
ATOM 1069 N N . LEU A 1 140 ? -1.507 -7.856 5.703 1.00 91.69 140 LEU A N 1
ATOM 1070 C CA . LEU A 1 140 ? -1.477 -9.118 6.400 1.00 91.69 140 LEU A CA 1
ATOM 1071 C C . LEU A 1 140 ? -0.053 -9.512 6.806 1.00 91.69 140 LEU A C 1
ATOM 1073 O O . LEU A 1 140 ? 0.150 -9.945 7.945 1.00 91.69 140 LEU A O 1
ATOM 1077 N N . THR A 1 141 ? 0.920 -9.343 5.907 1.00 87.38 141 THR A N 1
ATOM 1078 C CA . THR A 1 141 ? 2.275 -9.877 6.083 1.00 87.38 141 THR A CA 1
ATOM 1079 C C . THR A 1 141 ? 3.321 -8.792 5.905 1.00 87.38 141 THR A C 1
ATOM 1081 O O . THR A 1 141 ? 3.462 -8.248 4.824 1.00 87.38 141 THR A O 1
ATOM 1084 N N . ILE A 1 142 ? 4.116 -8.558 6.951 1.00 87.69 142 ILE A N 1
ATOM 1085 C CA . ILE A 1 142 ? 5.279 -7.669 6.901 1.00 87.69 142 ILE A CA 1
ATOM 1086 C C . ILE A 1 142 ? 6.537 -8.498 7.203 1.00 87.69 142 ILE A C 1
ATOM 1088 O O . ILE A 1 142 ? 6.696 -8.966 8.338 1.00 87.69 142 ILE A O 1
ATOM 1092 N N . PRO A 1 143 ? 7.434 -8.732 6.229 1.00 83.94 143 PRO A N 1
ATOM 1093 C CA . PRO A 1 143 ? 8.662 -9.487 6.453 1.00 83.94 143 PRO A CA 1
ATOM 1094 C C . PRO A 1 143 ? 9.531 -8.868 7.556 1.00 83.94 143 PRO A C 1
ATOM 1096 O O . PRO A 1 143 ? 9.911 -7.704 7.498 1.00 83.94 143 PRO A O 1
ATOM 1099 N N . GLY A 1 144 ? 9.870 -9.661 8.575 1.00 85.25 144 GLY A N 1
ATOM 1100 C CA . GLY A 1 144 ? 10.752 -9.224 9.664 1.00 85.25 144 GLY A CA 1
ATOM 1101 C C . GLY A 1 144 ? 10.119 -8.276 10.691 1.00 85.25 144 GLY A C 1
ATOM 1102 O O . GLY A 1 144 ? 10.810 -7.885 11.630 1.00 85.25 144 GLY A O 1
ATOM 1103 N N . ALA A 1 145 ? 8.827 -7.950 10.572 1.00 91.81 145 ALA A N 1
ATOM 1104 C CA . ALA A 1 145 ? 8.113 -7.109 11.532 1.00 91.81 145 ALA A CA 1
ATOM 1105 C C . ALA A 1 145 ? 6.710 -7.652 11.859 1.00 91.81 145 ALA A C 1
ATOM 1107 O O . ALA A 1 145 ? 6.336 -8.772 11.502 1.00 91.81 145 ALA A O 1
ATOM 1108 N N . MET A 1 146 ? 5.932 -6.880 12.619 1.00 91.94 146 MET A N 1
ATOM 1109 C CA . MET A 1 146 ? 4.565 -7.249 12.971 1.00 91.94 146 MET A CA 1
ATOM 1110 C C . MET A 1 146 ? 3.615 -7.000 11.791 1.00 91.94 146 MET A C 1
ATOM 1112 O O . MET A 1 146 ? 3.458 -5.860 11.365 1.00 91.94 146 MET A O 1
ATOM 1116 N N . GLY A 1 147 ? 2.962 -8.059 11.304 1.00 92.69 147 GLY A N 1
ATOM 1117 C CA . GLY A 1 147 ? 1.911 -7.983 10.282 1.00 92.69 147 GLY A CA 1
ATOM 1118 C C . GLY A 1 147 ? 0.492 -7.821 10.843 1.00 92.69 147 GLY A C 1
ATOM 1119 O O . GLY A 1 147 ? 0.266 -7.813 12.060 1.00 92.69 147 GLY A O 1
ATOM 1120 N N . GLY A 1 148 ? -0.481 -7.744 9.936 1.00 93.88 148 GLY A N 1
ATOM 1121 C CA . GLY A 1 148 ? -1.862 -7.348 10.206 1.00 93.88 148 GLY A CA 1
ATOM 1122 C C . GLY A 1 148 ? -2.599 -8.227 11.210 1.00 93.88 148 GLY A C 1
ATOM 1123 O O . GLY A 1 148 ? -3.327 -7.690 12.039 1.00 93.88 148 GLY A O 1
ATOM 1124 N N . VAL A 1 149 ? -2.383 -9.550 11.213 1.00 92.19 149 VAL A N 1
ATOM 1125 C CA . VAL A 1 149 ? -3.071 -10.466 12.156 1.00 92.19 149 VAL A CA 1
ATOM 1126 C C . VAL A 1 149 ? -2.725 -10.152 13.606 1.00 92.19 149 VAL A C 1
ATOM 1128 O O . VAL A 1 149 ? -3.597 -10.118 14.472 1.00 92.19 149 VAL A O 1
ATOM 1131 N N . LYS A 1 150 ? -1.442 -9.921 13.890 1.00 94.75 150 LYS A N 1
ATOM 1132 C CA . LYS A 1 150 ? -1.005 -9.574 15.244 1.00 94.75 150 LYS A CA 1
ATOM 1133 C C . LYS A 1 150 ? -1.431 -8.152 15.587 1.00 94.75 150 LYS A C 1
ATOM 1135 O O . LYS A 1 150 ? -1.893 -7.923 16.702 1.00 94.75 150 LYS A O 1
ATOM 1140 N N . ALA A 1 151 ? -1.325 -7.225 14.636 1.00 97.19 151 ALA A N 1
ATOM 1141 C CA . ALA A 1 151 ? -1.728 -5.841 14.843 1.00 97.19 151 ALA A CA 1
ATOM 1142 C C . ALA A 1 151 ? -3.217 -5.737 15.214 1.00 97.19 151 ALA A C 1
ATOM 1144 O O . ALA A 1 151 ? -3.540 -5.159 16.249 1.00 97.19 151 ALA A O 1
ATOM 1145 N N . ILE A 1 152 ? -4.125 -6.374 14.463 1.00 96.75 152 ILE A N 1
ATOM 1146 C CA . ILE A 1 152 ? -5.569 -6.280 14.735 1.00 96.75 152 ILE A CA 1
ATOM 1147 C C . ILE A 1 152 ? -5.956 -6.842 16.108 1.00 96.75 152 ILE A C 1
ATOM 1149 O O . ILE A 1 152 ? -6.824 -6.283 16.774 1.00 96.75 152 ILE A O 1
ATOM 1153 N N . GLN A 1 153 ? -5.280 -7.893 16.584 1.00 95.56 153 GLN A N 1
ATOM 1154 C CA . GLN A 1 153 ? -5.503 -8.429 17.931 1.00 95.56 153 GLN A CA 1
ATOM 1155 C C . GLN A 1 153 ? -5.190 -7.389 19.016 1.00 95.56 153 GLN A C 1
ATOM 1157 O O . GLN A 1 153 ? -5.965 -7.228 19.955 1.00 95.56 153 GLN A O 1
ATOM 1162 N N . HIS A 1 154 ? -4.090 -6.645 18.870 1.00 97.06 154 HIS A N 1
ATOM 1163 C CA . HIS A 1 154 ? -3.726 -5.582 19.810 1.00 97.06 154 HIS A CA 1
ATOM 1164 C C . HIS A 1 154 ? -4.674 -4.388 19.701 1.00 97.06 154 HIS A C 1
ATOM 1166 O O . HIS A 1 154 ? -5.152 -3.895 20.721 1.00 97.06 154 HIS A O 1
ATOM 1172 N N . LEU A 1 155 ? -4.999 -3.960 18.479 1.00 97.19 155 LEU A N 1
ATOM 1173 C CA . LEU A 1 155 ? -5.916 -2.844 18.246 1.00 97.19 155 LEU A CA 1
ATOM 1174 C C . LEU A 1 155 ? -7.302 -3.115 18.843 1.00 97.19 155 LEU A C 1
ATOM 1176 O O . LEU A 1 155 ? -7.868 -2.227 19.467 1.00 97.19 155 LEU A O 1
ATOM 1180 N N . ARG A 1 156 ? -7.815 -4.347 18.744 1.00 95.88 156 ARG A N 1
ATOM 1181 C CA . ARG A 1 156 ? -9.098 -4.738 19.354 1.00 95.88 156 ARG A CA 1
ATOM 1182 C C . ARG A 1 156 ? -9.080 -4.760 20.881 1.00 95.88 156 ARG A C 1
ATOM 1184 O O . ARG A 1 156 ? -10.121 -4.546 21.493 1.00 95.88 156 ARG A O 1
ATOM 1191 N N . ASN A 1 157 ? -7.925 -5.016 21.496 1.00 96.06 157 ASN A N 1
ATOM 1192 C CA . ASN A 1 157 ? -7.779 -4.905 22.949 1.00 96.06 157 ASN A CA 1
ATOM 1193 C C . ASN A 1 157 ? -7.806 -3.438 23.412 1.00 96.06 157 ASN A C 1
ATOM 1195 O O . ASN A 1 157 ? -8.218 -3.171 24.538 1.00 96.06 157 ASN A O 1
ATOM 1199 N N . LEU A 1 158 ? -7.372 -2.504 22.556 1.00 95.06 158 LEU A N 1
ATOM 1200 C CA . LEU A 1 158 ? -7.431 -1.062 22.812 1.00 95.06 158 LEU A CA 1
ATOM 1201 C C . LEU A 1 158 ? -8.825 -0.484 22.525 1.00 95.06 158 LEU A C 1
ATOM 1203 O O . LEU A 1 158 ? -9.349 0.282 23.328 1.00 95.06 158 LEU A O 1
ATOM 1207 N N . ASP A 1 159 ? -9.426 -0.866 21.398 1.00 94.94 159 ASP A N 1
ATOM 1208 C CA . ASP A 1 159 ? -10.780 -0.491 20.991 1.00 94.94 159 ASP A CA 1
ATOM 1209 C C . ASP A 1 159 ? -11.511 -1.704 20.382 1.00 94.94 159 ASP A C 1
ATOM 1211 O O . ASP A 1 159 ? -11.2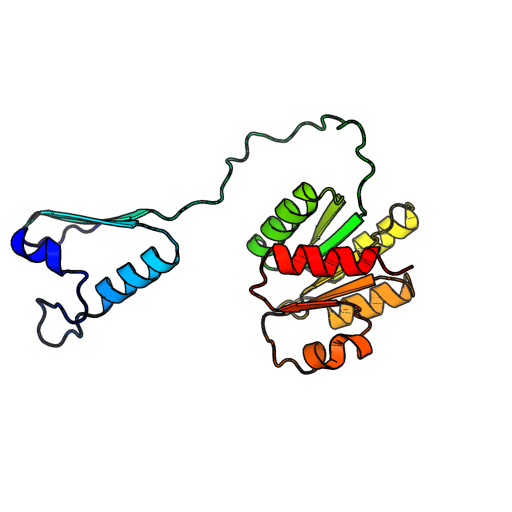74 -2.061 19.222 1.00 94.94 159 ASP A O 1
ATOM 1215 N N . PRO A 1 160 ? -12.447 -2.330 21.121 1.00 93.00 160 PRO A N 1
ATOM 1216 C CA . PRO A 1 160 ? -13.235 -3.457 20.625 1.00 93.00 160 PRO A CA 1
ATOM 1217 C C . PRO A 1 160 ? -14.070 -3.156 19.371 1.00 93.00 160 PRO A C 1
ATOM 1219 O O . PRO A 1 160 ? -14.511 -4.095 18.704 1.00 93.00 160 PRO A O 1
ATOM 1222 N N . HIS A 1 161 ? -14.300 -1.878 19.052 1.00 92.06 161 HIS A N 1
ATOM 1223 C CA . HIS A 1 161 ? -15.095 -1.417 17.914 1.00 92.06 161 HIS A CA 1
ATOM 1224 C C . HIS A 1 161 ? -14.255 -0.971 16.711 1.00 92.06 161 HIS A C 1
ATOM 1226 O O . HIS A 1 161 ? -14.823 -0.460 15.740 1.00 92.06 161 HIS A O 1
ATOM 1232 N N . VAL A 1 162 ? -12.932 -1.176 16.739 1.00 95.12 162 VAL A N 1
ATOM 1233 C CA . VAL A 1 162 ? -12.056 -0.845 15.610 1.00 95.12 162 VAL A CA 1
ATOM 1234 C C . VAL A 1 162 ? -12.552 -1.506 14.316 1.00 95.12 162 VAL A C 1
ATOM 1236 O O . VAL A 1 162 ? -12.813 -2.712 14.260 1.00 95.12 162 VAL A O 1
ATOM 1239 N N . LYS A 1 163 ? -12.691 -0.697 13.261 1.00 96.62 163 LYS A N 1
ATOM 1240 C CA . LYS A 1 163 ? -13.012 -1.163 11.908 1.00 96.62 163 LYS A CA 1
ATOM 1241 C C . LYS A 1 163 ? -11.708 -1.367 11.149 1.00 96.62 163 LYS A C 1
ATOM 1243 O O . LYS A 1 163 ? -10.922 -0.432 11.021 1.00 96.62 163 LYS A O 1
ATOM 1248 N N . ALA A 1 164 ? -11.480 -2.568 10.643 1.00 96.81 164 ALA A N 1
ATOM 1249 C CA . ALA A 1 164 ? -10.240 -2.955 9.997 1.00 96.81 164 ALA A CA 1
ATOM 1250 C C . ALA A 1 164 ? -10.480 -3.604 8.632 1.00 96.81 164 ALA A C 1
ATOM 1252 O O . ALA A 1 164 ? -11.326 -4.487 8.470 1.00 96.81 164 ALA A O 1
ATOM 1253 N N . ILE A 1 165 ? -9.688 -3.187 7.652 1.00 96.62 165 ILE A N 1
ATOM 1254 C CA . ILE A 1 165 ? -9.587 -3.790 6.327 1.00 96.62 165 ILE A CA 1
ATOM 1255 C C . ILE A 1 165 ? -8.235 -4.497 6.257 1.00 96.62 165 ILE A C 1
ATOM 1257 O O . ILE A 1 165 ? -7.207 -3.889 6.552 1.00 96.62 165 ILE A O 1
ATOM 1261 N N . VAL A 1 166 ? -8.222 -5.766 5.859 1.00 95.38 166 VAL A N 1
ATOM 1262 C CA . VAL A 1 166 ? -6.974 -6.492 5.587 1.00 95.38 166 VAL A CA 1
ATOM 1263 C C . VAL A 1 166 ? -6.580 -6.343 4.121 1.00 95.38 166 VAL A C 1
ATOM 1265 O O . VAL A 1 166 ? -7.442 -6.350 3.239 1.00 95.38 166 VAL A O 1
ATOM 1268 N N . THR A 1 167 ? -5.283 -6.233 3.847 1.00 92.81 167 THR A N 1
ATOM 1269 C CA . THR A 1 167 ? -4.732 -6.292 2.490 1.00 92.81 167 THR A CA 1
ATOM 1270 C C . THR A 1 167 ? -3.724 -7.433 2.360 1.00 92.81 167 THR A C 1
ATOM 1272 O O . THR A 1 167 ? -3.036 -7.749 3.323 1.00 92.81 167 THR A O 1
ATOM 1275 N N . SER A 1 168 ? -3.662 -8.104 1.206 1.00 86.12 168 SER A N 1
ATOM 1276 C CA . SER A 1 168 ? -2.703 -9.198 0.966 1.00 86.12 168 SER A CA 1
ATOM 1277 C C . SER A 1 168 ? -2.414 -9.377 -0.519 1.00 86.12 168 SER A C 1
ATOM 1279 O O . SER A 1 168 ? -3.320 -9.243 -1.338 1.00 86.12 168 SER A O 1
ATOM 1281 N N . GLY A 1 169 ? -1.171 -9.719 -0.870 1.00 81.00 169 GLY A N 1
ATOM 1282 C CA . GLY A 1 169 ? -0.791 -10.155 -2.224 1.00 81.00 169 GLY A CA 1
ATOM 1283 C C . GLY A 1 169 ? -1.114 -11.615 -2.541 1.00 81.00 169 GLY A C 1
ATOM 1284 O O . GLY A 1 169 ? -1.021 -12.019 -3.696 1.00 81.00 169 GLY A O 1
ATOM 1285 N N . TYR A 1 170 ? -1.515 -12.401 -1.542 1.00 72.12 170 TYR A N 1
ATOM 1286 C CA . TYR A 1 170 ? -1.864 -13.810 -1.695 1.00 72.12 170 TYR A CA 1
ATOM 1287 C C . TYR A 1 170 ? -3.369 -13.980 -1.496 1.00 72.12 170 TYR A C 1
ATOM 1289 O O . TYR A 1 170 ? -3.870 -13.895 -0.374 1.00 72.12 170 TYR A O 1
ATOM 1297 N N . SER A 1 171 ? -4.096 -14.215 -2.591 1.00 61.09 171 SER A N 1
ATOM 1298 C CA . SER A 1 171 ? -5.548 -14.446 -2.564 1.00 61.09 171 SER A CA 1
ATOM 1299 C C . SER A 1 171 ? -5.943 -15.732 -1.838 1.00 61.09 171 SER A C 1
ATOM 1301 O O . SER A 1 171 ? -7.056 -15.818 -1.328 1.00 61.09 171 SER A O 1
ATOM 1303 N N . ASP A 1 172 ? -5.029 -16.701 -1.779 1.00 61.06 172 ASP A N 1
ATOM 1304 C CA . ASP A 1 172 ? -5.287 -18.051 -1.267 1.00 61.06 172 ASP A CA 1
ATOM 1305 C C . ASP A 1 172 ? -4.826 -18.232 0.187 1.00 61.06 172 ASP A C 1
ATOM 1307 O O . ASP A 1 172 ? -4.805 -19.350 0.706 1.00 61.06 172 ASP A O 1
ATOM 1311 N N . ASP A 1 173 ? -4.430 -17.145 0.858 1.00 70.56 173 ASP A N 1
ATOM 1312 C CA . ASP A 1 173 ? -4.087 -17.204 2.273 1.00 70.56 173 ASP A CA 1
ATOM 1313 C C . ASP A 1 173 ? -5.343 -17.601 3.082 1.00 70.56 173 ASP A C 1
ATOM 1315 O O . ASP A 1 173 ? -6.379 -16.934 2.976 1.00 70.56 173 ASP A O 1
ATOM 1319 N N . PRO A 1 174 ? -5.299 -18.663 3.911 1.00 71.69 174 PRO A N 1
ATOM 1320 C CA . PRO A 1 174 ? -6.440 -19.082 4.724 1.00 71.69 174 PRO A CA 1
ATOM 1321 C C . PRO A 1 174 ? -7.033 -17.956 5.581 1.00 71.69 174 PRO A C 1
ATOM 1323 O O . PRO A 1 174 ? -8.241 -17.957 5.842 1.00 71.69 174 PRO A O 1
ATOM 1326 N N . ILE A 1 175 ? -6.201 -16.987 5.983 1.00 74.81 175 ILE A N 1
ATOM 1327 C CA . ILE A 1 175 ? -6.600 -15.810 6.760 1.00 74.81 175 ILE A CA 1
ATOM 1328 C C . ILE A 1 175 ? -7.434 -14.847 5.912 1.00 74.81 175 ILE A C 1
AT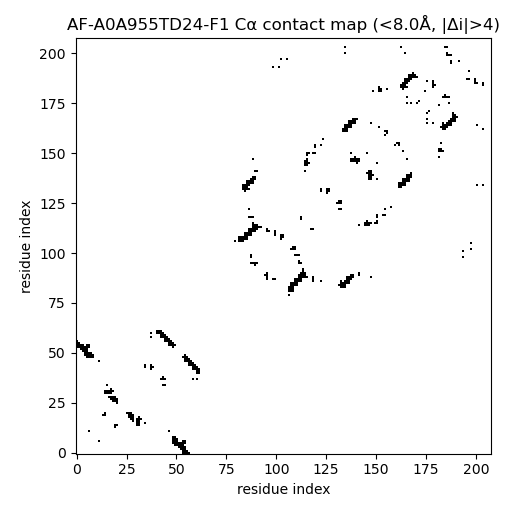OM 1330 O O . ILE A 1 175 ? -8.365 -14.234 6.421 1.00 74.81 175 ILE A O 1
ATOM 1334 N N . ILE A 1 176 ? -7.150 -14.734 4.616 1.00 78.56 176 ILE A N 1
ATOM 1335 C CA . ILE A 1 176 ? -7.934 -13.936 3.666 1.00 78.56 176 ILE A CA 1
ATOM 1336 C C . ILE A 1 176 ? -9.296 -14.590 3.425 1.00 78.56 176 ILE A C 1
ATOM 1338 O O . ILE A 1 176 ? -10.303 -13.886 3.392 1.00 78.56 176 ILE A O 1
ATOM 1342 N N . CYS A 1 177 ? -9.373 -15.922 3.353 1.00 76.88 177 CYS A N 1
ATOM 1343 C CA . CYS A 1 177 ? -10.655 -16.628 3.242 1.00 76.88 177 CYS A CA 1
ATOM 1344 C C . CYS A 1 177 ? -11.545 -16.464 4.488 1.00 76.88 177 CYS A C 1
ATOM 1346 O O . CYS A 1 177 ? -12.767 -16.425 4.358 1.00 76.88 177 CYS A O 1
ATOM 1348 N N . HIS A 1 178 ? -10.943 -16.332 5.675 1.00 82.88 178 HIS A N 1
ATOM 1349 C CA . HIS A 1 178 ? -11.641 -16.252 6.965 1.00 82.88 178 HIS A CA 1
ATOM 1350 C C . HIS A 1 178 ? -11.343 -14.943 7.714 1.00 82.88 178 HIS A C 1
ATOM 1352 O O . HIS A 1 178 ? -11.287 -14.910 8.941 1.00 82.88 178 HIS A O 1
ATOM 1358 N N . PHE A 1 179 ? -11.155 -13.834 6.991 1.00 85.25 179 PHE A N 1
ATOM 1359 C CA . PHE A 1 179 ? -10.684 -12.561 7.565 1.00 85.25 179 PHE A CA 1
ATOM 1360 C C . PHE A 1 179 ? -11.558 -12.043 8.721 1.00 85.25 179 PHE A C 1
ATOM 1362 O O . PHE A 1 179 ? -11.061 -11.409 9.655 1.00 85.25 179 PHE A O 1
ATOM 1369 N N . GLN A 1 180 ? -12.853 -12.363 8.693 1.00 87.94 180 GLN A N 1
ATOM 1370 C CA . GLN A 1 180 ? -13.807 -12.011 9.743 1.00 87.94 180 GLN A CA 1
ATOM 1371 C C . GLN A 1 180 ? -13.481 -12.670 11.089 1.00 87.94 180 GLN A C 1
ATOM 1373 O O . GLN A 1 180 ? -13.583 -12.009 12.125 1.00 87.94 180 GLN A O 1
ATOM 1378 N N . ASP A 1 181 ? -12.997 -13.913 11.081 1.00 88.19 181 ASP A N 1
ATOM 1379 C CA . ASP A 1 181 ? -12.621 -14.652 12.295 1.00 88.19 181 ASP A CA 1
ATOM 1380 C C . ASP A 1 181 ? -11.409 -14.013 12.988 1.00 88.19 181 ASP A C 1
ATOM 1382 O O . ASP A 1 181 ? -11.244 -14.092 14.207 1.00 88.19 181 ASP A O 1
ATOM 1386 N N . HIS A 1 182 ? -10.592 -13.292 12.218 1.00 86.94 182 HIS A N 1
ATOM 1387 C CA . HIS A 1 182 ? -9.431 -12.553 12.706 1.00 86.94 182 HIS A CA 1
ATOM 1388 C C . HIS A 1 182 ? -9.757 -11.111 13.126 1.00 86.94 182 HIS A C 1
ATOM 1390 O O . HIS A 1 182 ? -8.883 -10.406 13.631 1.00 86.94 182 HIS A O 1
ATOM 1396 N N . GLY A 1 183 ? -11.015 -10.674 12.999 1.00 88.88 183 GLY A N 1
ATOM 1397 C CA . GLY A 1 183 ? -11.469 -9.350 13.427 1.00 88.88 183 GLY A CA 1
ATOM 1398 C C . GLY A 1 183 ? -11.427 -8.266 12.354 1.00 88.88 183 GLY A C 1
ATOM 1399 O O . GLY A 1 183 ? -11.552 -7.094 12.700 1.00 88.88 183 GLY A O 1
ATOM 1400 N N . PHE A 1 184 ? -11.274 -8.634 11.082 1.00 94.00 184 PHE A N 1
ATOM 1401 C CA . PHE A 1 184 ? -11.378 -7.708 9.957 1.00 94.00 184 PHE A CA 1
ATOM 1402 C C . PHE A 1 184 ? -12.813 -7.650 9.415 1.00 94.00 184 PHE A C 1
ATOM 1404 O O . PHE A 1 184 ? -13.528 -8.649 9.389 1.00 94.00 184 PHE A O 1
ATOM 1411 N N . GLN A 1 185 ? -13.243 -6.483 8.939 1.00 94.81 185 GLN A N 1
ATOM 1412 C CA . GLN A 1 185 ? -14.575 -6.262 8.361 1.00 94.81 185 GLN A CA 1
ATOM 1413 C C . GLN A 1 185 ? -14.543 -6.003 6.849 1.00 94.81 185 GLN A C 1
ATOM 1415 O O . GLN A 1 185 ? -15.595 -6.046 6.208 1.00 94.81 185 GLN A O 1
ATOM 1420 N N . GLY A 1 186 ? -13.360 -5.796 6.267 1.00 92.69 186 GLY A N 1
ATOM 1421 C CA . GLY A 1 186 ? -13.160 -5.671 4.825 1.00 92.69 186 GLY A CA 1
ATOM 1422 C C . GLY A 1 186 ? -11.852 -6.303 4.358 1.00 92.69 186 GLY A C 1
ATOM 1423 O O . GLY A 1 186 ? -10.981 -6.625 5.166 1.00 92.69 186 GLY A O 1
ATOM 1424 N N . ILE A 1 187 ? -11.725 -6.465 3.043 1.00 93.50 187 ILE A N 1
ATOM 1425 C CA . ILE A 1 187 ? -10.596 -7.140 2.404 1.00 93.50 187 ILE A CA 1
ATOM 1426 C C . ILE A 1 187 ? -10.238 -6.478 1.072 1.00 93.50 187 ILE A C 1
ATOM 1428 O O . ILE A 1 187 ? -11.127 -6.094 0.313 1.00 93.50 187 ILE A O 1
ATOM 1432 N N . LEU A 1 188 ? -8.941 -6.364 0.785 1.00 91.12 188 LEU A N 1
ATOM 1433 C CA . LEU A 1 188 ? -8.397 -5.902 -0.493 1.00 91.12 188 LEU A CA 1
ATOM 1434 C C . LEU A 1 188 ? -7.264 -6.829 -0.950 1.00 91.12 188 LEU A C 1
ATOM 1436 O O . LEU A 1 188 ? -6.289 -7.038 -0.232 1.00 91.12 188 LEU A O 1
ATOM 1440 N N . ILE A 1 189 ? -7.365 -7.365 -2.165 1.00 89.69 189 ILE A N 1
ATOM 1441 C CA . ILE A 1 189 ? -6.328 -8.235 -2.735 1.00 89.69 189 ILE A CA 1
ATOM 1442 C C . ILE A 1 189 ? -5.378 -7.394 -3.581 1.00 89.69 189 ILE A C 1
ATOM 1444 O O . ILE A 1 189 ? -5.816 -6.710 -4.504 1.00 89.69 189 ILE A O 1
ATOM 1448 N N . LYS A 1 190 ? -4.083 -7.424 -3.269 1.00 85.81 190 LYS A N 1
ATOM 1449 C CA . LYS A 1 190 ? -3.046 -6.747 -4.046 1.00 85.81 190 LYS A CA 1
ATOM 1450 C C . LYS A 1 190 ? -2.763 -7.534 -5.343 1.00 85.81 190 LYS A C 1
ATOM 1452 O O . LYS A 1 190 ? -2.685 -8.760 -5.294 1.00 85.81 190 LYS A O 1
ATOM 1457 N N . PRO A 1 191 ? -2.545 -6.849 -6.479 1.00 86.38 191 PRO A N 1
ATOM 1458 C CA . PRO A 1 191 ? -2.741 -5.412 -6.669 1.00 86.38 191 PRO A CA 1
ATOM 1459 C C . PRO A 1 191 ? -4.240 -5.061 -6.741 1.00 86.38 191 PRO A C 1
ATOM 1461 O O . PRO A 1 191 ? -4.976 -5.632 -7.544 1.00 86.38 191 PRO A O 1
ATOM 1464 N N . TYR A 1 192 ? -4.683 -4.087 -5.939 1.00 78.56 192 TYR A N 1
ATOM 1465 C CA . TYR A 1 192 ? -6.062 -3.585 -5.960 1.00 78.56 192 TYR A CA 1
ATOM 1466 C C . TYR A 1 192 ? -6.150 -2.248 -6.696 1.00 78.56 192 TYR A C 1
ATOM 1468 O O . TYR A 1 192 ? -5.207 -1.455 -6.712 1.00 78.56 192 TYR A O 1
ATOM 1476 N N . LYS A 1 193 ? -7.308 -1.969 -7.301 1.00 84.56 193 LYS A N 1
ATOM 1477 C CA . LYS A 1 193 ? -7.569 -0.669 -7.927 1.00 84.56 193 LYS A CA 1
ATOM 1478 C C . LYS A 1 193 ? -8.001 0.340 -6.867 1.00 84.56 193 LYS A C 1
ATOM 1480 O O . LYS A 1 193 ? -8.670 -0.012 -5.897 1.00 84.56 193 LYS A O 1
ATOM 1485 N N . ILE A 1 194 ? -7.723 1.622 -7.113 1.00 84.62 194 ILE A N 1
ATOM 1486 C CA . ILE A 1 194 ? -8.183 2.734 -6.258 1.00 84.62 194 ILE A CA 1
ATOM 1487 C C . ILE A 1 194 ? -9.710 2.700 -6.067 1.00 84.62 194 ILE A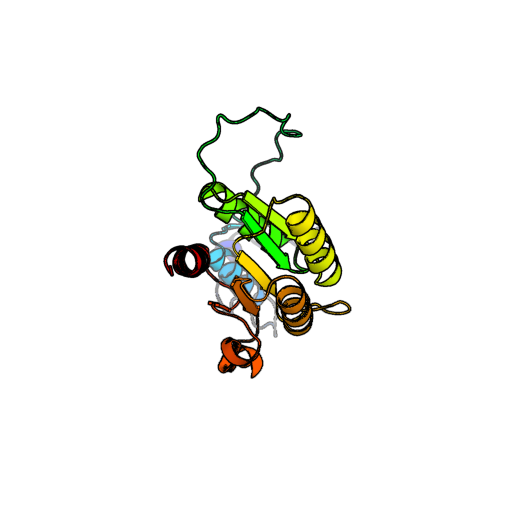 C 1
ATOM 1489 O O . ILE A 1 194 ? -10.210 2.998 -4.987 1.00 84.62 194 ILE A O 1
ATOM 1493 N N . PHE A 1 195 ? -10.454 2.287 -7.098 1.00 82.88 195 PHE A N 1
ATOM 1494 C CA . PHE A 1 195 ? -11.904 2.127 -7.011 1.00 82.88 195 PHE A CA 1
ATOM 1495 C C . PHE A 1 195 ? -12.327 1.073 -5.974 1.00 82.88 195 PHE A C 1
ATOM 1497 O O . PHE A 1 195 ? -13.257 1.313 -5.206 1.00 82.88 195 PHE A O 1
ATOM 1504 N N . ASP A 1 196 ? -11.633 -0.067 -5.915 1.00 86.12 196 ASP A N 1
ATOM 1505 C CA . ASP A 1 196 ? -11.942 -1.139 -4.965 1.00 86.12 196 ASP A CA 1
ATOM 1506 C C . ASP A 1 196 ? -11.598 -0.712 -3.531 1.00 86.12 196 ASP A C 1
ATOM 1508 O O . ASP A 1 196 ? -12.392 -0.938 -2.615 1.00 86.12 196 ASP A O 1
ATOM 1512 N N . LEU A 1 197 ? -10.471 -0.010 -3.352 1.00 89.81 197 LEU A N 1
ATOM 1513 C CA . LEU A 1 197 ? -10.091 0.639 -2.093 1.00 89.81 197 LEU A CA 1
ATOM 1514 C C . LEU A 1 197 ? -11.180 1.608 -1.613 1.00 89.81 197 LEU A C 1
ATOM 1516 O O . LEU A 1 197 ? -11.669 1.471 -0.493 1.00 89.8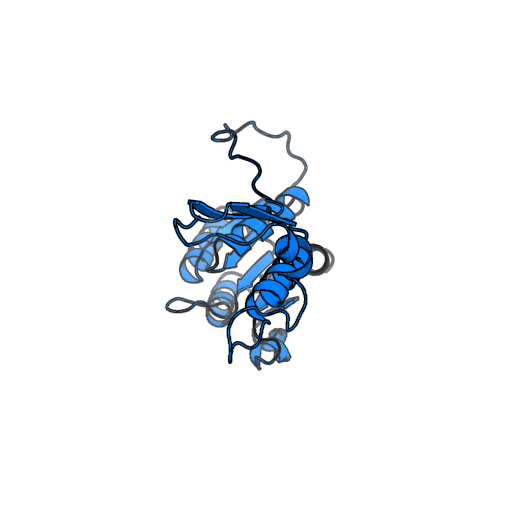1 197 LEU A O 1
ATOM 1520 N N . ALA A 1 198 ? -11.593 2.551 -2.465 1.00 86.62 198 ALA A N 1
ATOM 1521 C CA . ALA A 1 198 ? -12.602 3.555 -2.131 1.00 86.62 198 ALA A CA 1
ATOM 1522 C C . ALA A 1 198 ? -13.942 2.911 -1.763 1.00 86.62 198 ALA A C 1
ATO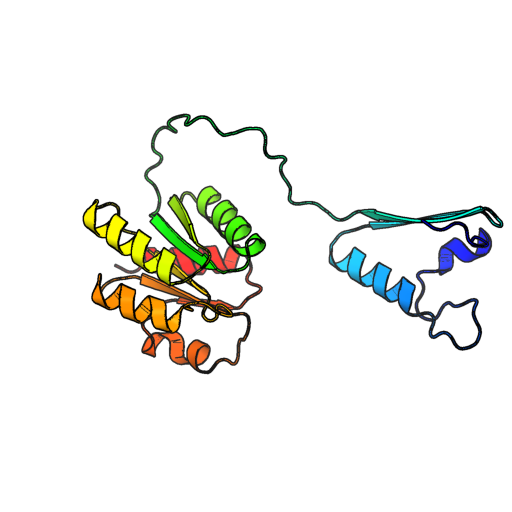M 1524 O O . ALA A 1 198 ? -14.507 3.212 -0.716 1.00 86.62 198 ALA A O 1
ATOM 1525 N N . LYS A 1 199 ? -14.417 1.964 -2.579 1.00 88.81 199 LYS A N 1
ATOM 1526 C CA . LYS A 1 199 ? -15.675 1.247 -2.347 1.00 88.81 199 LYS A CA 1
ATOM 1527 C C . LYS A 1 199 ? -15.656 0.463 -1.033 1.00 88.81 199 LYS A C 1
ATOM 1529 O O . LYS A 1 199 ? -16.638 0.470 -0.289 1.00 88.81 199 LYS A O 1
ATOM 1534 N N . THR A 1 200 ? -14.547 -0.218 -0.747 1.00 92.50 200 THR A N 1
ATOM 1535 C CA . THR A 1 200 ? -14.394 -1.005 0.484 1.00 92.50 200 THR A CA 1
ATOM 1536 C C . THR A 1 200 ? -14.367 -0.084 1.695 1.00 92.50 200 THR A C 1
ATOM 1538 O O . THR A 1 200 ? -15.094 -0.326 2.659 1.00 92.50 200 THR A O 1
ATOM 1541 N N . LEU A 1 201 ? -13.612 1.012 1.617 1.00 92.12 201 LEU A N 1
ATOM 1542 C CA . LEU A 1 201 ? -13.545 2.013 2.672 1.00 92.12 201 LEU A CA 1
ATOM 1543 C C . LEU A 1 201 ? -14.907 2.670 2.925 1.00 92.12 201 LEU A C 1
ATOM 1545 O O . LEU A 1 201 ? -15.348 2.714 4.069 1.00 92.12 201 LEU A O 1
ATOM 1549 N N . GLU A 1 202 ? -15.624 3.108 1.888 1.00 89.56 202 GLU A N 1
ATOM 1550 C CA . GLU A 1 202 ? -16.960 3.705 2.025 1.00 89.56 202 GLU A CA 1
ATOM 1551 C C . GLU A 1 202 ? -17.939 2.768 2.742 1.00 89.56 202 GLU A C 1
ATOM 1553 O O . GLU A 1 202 ? -18.675 3.202 3.632 1.00 89.56 202 GLU A O 1
ATOM 1558 N N . SER A 1 203 ? -17.881 1.465 2.447 1.00 89.75 203 SER A N 1
ATOM 1559 C CA . SER A 1 203 ? -18.722 0.469 3.118 1.00 89.75 203 SER A CA 1
ATOM 1560 C C . SER A 1 203 ? -18.469 0.357 4.630 1.00 89.75 203 SER A C 1
ATOM 1562 O O . SER A 1 203 ? -19.373 -0.035 5.371 1.00 89.75 203 SER A O 1
ATOM 1564 N N . MET A 1 204 ? -17.279 0.745 5.109 1.00 89.81 204 MET A N 1
ATOM 1565 C CA . MET A 1 204 ? -16.955 0.779 6.540 1.00 89.81 204 MET A CA 1
ATOM 1566 C C . MET A 1 204 ? -17.601 1.974 7.251 1.00 89.81 204 MET A C 1
ATOM 1568 O O . MET A 1 204 ? -17.961 1.867 8.425 1.00 89.81 204 MET A O 1
ATOM 1572 N N . PHE A 1 205 ? -17.800 3.095 6.554 1.00 82.94 205 PHE A N 1
ATOM 1573 C CA . PHE A 1 205 ? -18.438 4.295 7.110 1.00 82.94 205 PHE A CA 1
ATOM 1574 C C . PHE A 1 205 ? -19.968 4.251 7.028 1.00 82.94 205 PHE A C 1
ATOM 1576 O O . PHE A 1 205 ? -20.639 4.832 7.875 1.00 82.94 205 PHE A O 1
ATOM 1583 N N . SER A 1 206 ? -20.540 3.552 6.043 1.00 66.75 206 SER A N 1
ATOM 1584 C CA . SER A 1 206 ? -22.000 3.486 5.846 1.00 66.75 206 SER A CA 1
ATOM 1585 C C . SER A 1 206 ? -22.741 2.514 6.774 1.00 66.75 206 SER A C 1
ATOM 1587 O O . SER A 1 206 ? -23.967 2.537 6.808 1.00 66.75 206 SER A O 1
ATOM 1589 N N . ARG A 1 207 ? -22.036 1.651 7.514 1.00 53.72 207 ARG A N 1
ATOM 1590 C CA . ARG A 1 207 ? -22.647 0.743 8.496 1.00 53.72 207 ARG A CA 1
ATOM 1591 C C . ARG A 1 207 ? -22.718 1.422 9.869 1.00 53.72 207 ARG A C 1
ATOM 1593 O O . ARG A 1 207 ? -21.736 1.381 10.614 1.00 53.72 207 ARG A O 1
ATOM 1600 N N . ASN A 1 208 ? -23.873 2.027 10.152 1.00 37.94 208 ASN A N 1
AT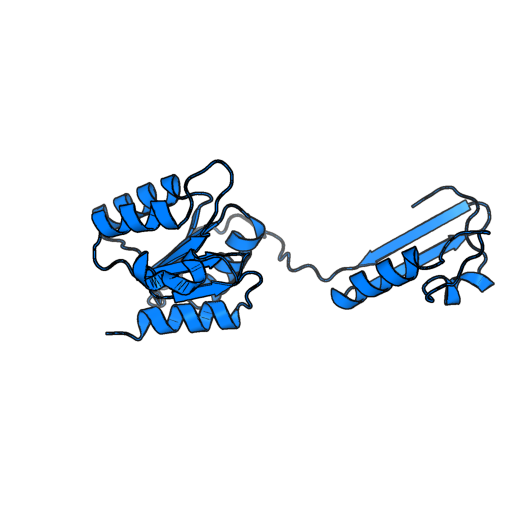OM 1601 C CA . ASN A 1 208 ? -24.395 2.340 11.487 1.00 37.94 208 ASN A CA 1
ATOM 1602 C C . ASN A 1 208 ? -25.724 1.608 11.669 1.00 37.94 208 ASN A C 1
ATOM 1604 O O . ASN A 1 208 ? -26.543 1.677 10.725 1.00 37.94 208 ASN A O 1
#

Sequence (208 aa):
EDQGNGIEARQLPNIFDPYYTTKPGASGLGLATAHSIIQQHHGHISVTSKVGVGTTFTVYIPSTYVTPENEAQHIPAIPRKSRGRVLVMDDEHSIRRMVEDALTQFGYDVVSVPDGQTAIDLFSKALADGMKFEVVILDLTIPGAMGGVKAIQHLRNLDPHVKAIVTSGYSDDPIICHFQDHGFQGILIKPYKIFDLAKTLESMFSRN

Nearest PDB structures (foldseek):
  8phx-assembly1_A  TM=9.139E-01  e=6.653E-09  Candida albicans SC5314
  8pdc-assembly1_A  TM=8.975E-01  e=5.849E-09  Thermochaetoides thermophila
  2r25-assembly1_B  TM=9.091E-01  e=6.764E-08  Saccharomyces cerevisiae
  1oxk-assembly1_B  TM=9.130E-01  e=1.208E-07  Saccharomyces cerevisiae
  5o8y-assembly1_D  TM=7.985E-01  e=1.515E-05  Salmonella enterica subsp. enterica serovar Typhimurium str. LT2

Solvent-accessible surface area (backbone atoms only — not comparable to full-atom values): 11940 Å² total; per-residue (Å²): 111,50,76,46,63,37,49,56,80,90,48,63,88,46,56,53,37,74,57,41,63,95,52,89,93,56,74,22,42,69,47,22,50,53,52,50,54,37,48,76,59,71,23,48,76,50,76,50,58,38,68,74,55,11,38,34,69,48,78,47,61,78,73,87,75,73,74,86,79,60,85,76,68,86,67,84,68,78,78,69,79,61,80,43,31,35,38,37,30,37,66,51,64,67,56,42,50,53,51,45,55,52,42,42,75,74,41,34,46,69,48,73,35,58,34,26,62,62,46,48,56,52,50,54,49,23,50,76,70,70,59,53,65,61,36,36,37,26,30,43,77,35,91,98,54,48,19,25,66,63,33,44,55,54,47,40,75,77,36,81,77,62,41,28,29,39,31,35,74,55,81,80,39,71,59,64,77,43,33,58,84,64,60,29,81,43,77,45,53,48,92,65,52,72,66,58,54,51,54,54,53,51,57,64,73,70,68,124

Mean predicted aligned error: 14.53 Å

Secondary structure (DSSP, 8-state):
-B-SS---TTTGGGTTSTT--SSTT--S-HHHHHHHHHHHTT-EEEEEEETTTEEEEEEE---------S------------S-EEEEE-S-HHHHHHHHHHHHHTT-EEEEESSHHHHHHHHHHHHHTT---SEEEEES--TTS--HHHHHHHHHHH-TT--EEEEES-TT-HHHHTTTTTT-SEEEESSPPHHHHHHHHHHHHS--

Foldseek 3Di:
DDQDQWDDPVCQVCLLPFQDDPDPPDRSCPSVVVQVVLVVQVKDWDKDIDGNGGIDIDIGGDDPDPDPPDDPDCPPDPDPPAPFEEEEEAQDPVVQVVLCVLSVVVRHHYDYDHALVVVLVVQLVCVVVVNHGLEYEWEQDDPPGHGDLVSQVSSCVSPVNYAYEYEYCDCPPVCNVVVVVSPYPHYDHPPGDSVNVVVRVVVSSPDD